Protein AF-A0A936F5Z7-F1 (afdb_monomer_lite)

Radius of gyration: 21.78 Å; chains: 1; bounding box: 44×66×53 Å

Sequence (199 aa):
MISTHWVKGELIETLDSVAVDPRHLLNARDGSSLFERMDWFTETLPVLPDEATPLVVRAWGEIGQCWLFLASMPSRRATALASWYSFAFRPVFRNVAERGQQESLLIAIARRLRRARNGPVEITLAPVPRKDGTSKLIRSAFAKAGWTSLRHQSSTSWTIAVDGKSFDTFWQERPGQLRNTHDRKLKIWRRNRNSDDVR

Structure (mmCIF, N/CA/C/O backbone):
data_AF-A0A936F5Z7-F1
#
_entry.id   AF-A0A936F5Z7-F1
#
loop_
_atom_site.group_PDB
_atom_site.id
_atom_site.type_symbol
_atom_site.label_atom_id
_atom_site.label_alt_id
_atom_site.label_comp_id
_atom_site.label_asym_id
_atom_site.label_entity_id
_atom_site.label_seq_id
_atom_site.pdbx_PDB_ins_code
_atom_site.Cartn_x
_atom_site.Cartn_y
_atom_site.Cartn_z
_atom_site.occupancy
_atom_site.B_iso_or_equiv
_atom_site.auth_seq_id
_atom_site.auth_comp_id
_atom_site.auth_asym_id
_atom_site.auth_atom_id
_atom_site.pdbx_PDB_model_num
ATOM 1 N N . MET A 1 1 ? -1.039 -28.145 -9.840 1.00 31.59 1 MET A N 1
ATOM 2 C CA . MET A 1 1 ? -1.527 -27.683 -11.155 1.00 31.59 1 MET A CA 1
ATOM 3 C C . MET A 1 1 ? -1.556 -26.165 -11.130 1.00 31.59 1 MET A C 1
ATOM 5 O O . MET A 1 1 ? -2.305 -25.611 -10.341 1.00 31.59 1 MET A O 1
ATOM 9 N N . ILE A 1 2 ? -0.672 -25.497 -11.875 1.00 35.53 2 ILE A N 1
ATOM 10 C CA . ILE A 1 2 ? -0.686 -24.033 -12.001 1.00 35.53 2 ILE A CA 1
ATOM 11 C C . ILE A 1 2 ? -1.647 -23.739 -13.150 1.00 35.53 2 ILE A C 1
ATOM 13 O O . ILE A 1 2 ? -1.286 -23.952 -14.303 1.00 35.53 2 ILE A O 1
ATOM 17 N N . SER A 1 3 ? -2.878 -23.335 -12.843 1.00 38.25 3 SER A N 1
ATOM 18 C CA . SER A 1 3 ? -3.795 -22.817 -13.859 1.00 38.25 3 SER A CA 1
ATOM 19 C C . SER A 1 3 ? -3.157 -21.570 -14.468 1.00 38.25 3 SER A C 1
ATOM 21 O O . SER A 1 3 ? -2.951 -20.566 -13.783 1.00 38.25 3 SER A O 1
ATOM 23 N N . THR A 1 4 ? -2.758 -21.663 -15.736 1.00 44.69 4 THR A N 1
ATOM 24 C CA . THR A 1 4 ? -2.120 -20.580 -16.489 1.00 44.69 4 THR A CA 1
ATOM 25 C C . THR A 1 4 ? -3.175 -19.543 -16.856 1.00 44.69 4 THR A C 1
ATOM 27 O O . THR A 1 4 ? -3.630 -19.470 -17.992 1.00 44.69 4 THR A O 1
ATOM 30 N N . HIS A 1 5 ? -3.599 -18.745 -15.879 1.00 56.97 5 HIS A N 1
ATOM 31 C CA . HIS A 1 5 ? -4.380 -17.551 -16.165 1.00 56.97 5 HIS A CA 1
ATOM 32 C C . HIS A 1 5 ? -3.481 -16.573 -16.925 1.00 56.97 5 HIS A C 1
ATOM 34 O O . HIS A 1 5 ? -2.373 -16.255 -16.480 1.00 56.97 5 HIS A O 1
ATOM 40 N N . TRP A 1 6 ? -3.930 -16.125 -18.095 1.00 62.97 6 TRP A N 1
ATOM 41 C CA . TRP A 1 6 ? -3.235 -15.084 -18.840 1.00 62.97 6 TRP A CA 1
ATOM 42 C C . TRP A 1 6 ? -3.237 -13.791 -18.019 1.00 62.97 6 TRP A C 1
ATOM 44 O O . TRP A 1 6 ? -4.284 -13.358 -17.537 1.00 62.97 6 TRP A O 1
ATOM 54 N N . VAL A 1 7 ? -2.059 -13.189 -17.845 1.00 66.75 7 VAL A N 1
ATOM 55 C CA . VAL A 1 7 ? -1.894 -11.920 -17.132 1.00 66.75 7 VAL A CA 1
ATOM 56 C C . VAL A 1 7 ? -1.038 -10.984 -17.972 1.00 66.75 7 VAL A C 1
ATOM 58 O O . VAL A 1 7 ? 0.101 -11.313 -18.316 1.00 66.75 7 VAL A O 1
ATOM 61 N N . LYS A 1 8 ? -1.572 -9.801 -18.276 1.00 76.25 8 LYS A N 1
ATOM 62 C CA . LYS A 1 8 ? -0.852 -8.705 -18.935 1.00 76.25 8 LYS A CA 1
ATOM 63 C C . LYS A 1 8 ? -0.589 -7.593 -17.923 1.00 76.25 8 LYS A C 1
ATOM 65 O O . LYS A 1 8 ? -1.283 -7.487 -16.916 1.00 76.25 8 LYS A O 1
ATOM 70 N N . GLY A 1 9 ? 0.447 -6.793 -18.159 1.00 77.56 9 GLY A N 1
ATOM 71 C CA . GLY A 1 9 ? 0.762 -5.667 -17.291 1.00 77.56 9 GLY A CA 1
ATOM 72 C C . GLY A 1 9 ? 1.572 -4.575 -17.970 1.00 77.56 9 GLY A C 1
ATOM 73 O O . GLY A 1 9 ? 2.264 -4.805 -18.966 1.00 77.56 9 GLY A O 1
ATOM 74 N N . GLU A 1 10 ? 1.517 -3.381 -17.403 1.00 86.69 10 GLU A N 1
ATOM 75 C CA . GLU A 1 10 ? 2.151 -2.173 -17.927 1.00 86.69 10 GLU A CA 1
ATOM 76 C C . GLU A 1 10 ? 2.725 -1.312 -16.799 1.00 86.69 10 GLU A C 1
ATOM 78 O O . GLU A 1 10 ? 2.316 -1.441 -15.644 1.00 86.69 10 GLU A O 1
ATOM 83 N N . LEU A 1 11 ? 3.704 -0.478 -17.154 1.00 84.25 11 LEU A N 1
ATOM 84 C CA . LEU A 1 11 ? 4.236 0.566 -16.285 1.00 84.25 11 LEU A CA 1
ATOM 85 C C . LEU A 1 11 ? 3.646 1.895 -16.748 1.00 84.25 11 LEU A C 1
ATOM 87 O O . LEU A 1 11 ? 3.566 2.139 -17.950 1.00 84.25 11 LEU A O 1
ATOM 91 N N . ILE A 1 12 ? 3.246 2.718 -15.791 1.00 84.00 12 ILE A N 1
ATOM 92 C CA . ILE A 1 12 ? 2.621 4.015 -15.998 1.00 84.00 12 ILE A CA 1
ATOM 93 C C . ILE A 1 12 ? 3.403 5.021 -15.155 1.00 84.00 12 ILE A C 1
ATOM 95 O O . ILE A 1 12 ? 3.552 4.840 -13.947 1.00 84.00 12 ILE A O 1
ATOM 99 N N . GLU A 1 13 ? 3.921 6.059 -15.801 1.00 82.56 13 GLU A N 1
ATOM 100 C CA . GLU A 1 13 ? 4.833 7.042 -15.193 1.00 82.56 13 GLU A CA 1
ATOM 101 C C . GLU A 1 13 ? 4.128 8.360 -14.836 1.00 82.56 13 GLU A C 1
ATOM 103 O O . GLU A 1 13 ? 4.766 9.308 -14.395 1.00 82.56 13 GLU A O 1
ATOM 108 N N . THR A 1 14 ? 2.806 8.440 -15.023 1.00 82.88 14 THR A N 1
ATOM 109 C C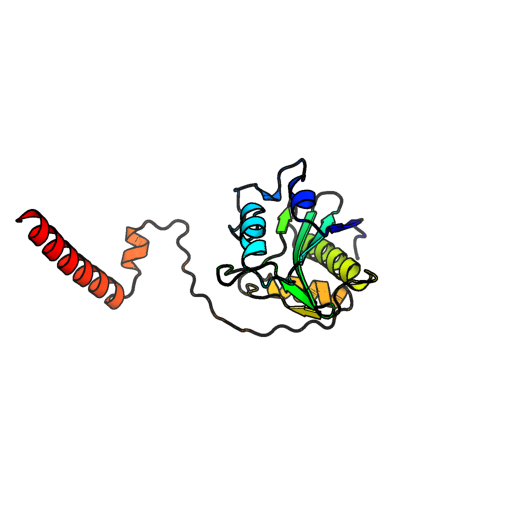A . THR A 1 14 ? 1.992 9.606 -14.650 1.00 82.88 14 THR A CA 1
ATOM 110 C C . THR A 1 14 ? 0.681 9.172 -14.005 1.00 82.88 14 THR A C 1
ATOM 112 O O . THR A 1 14 ? 0.044 8.216 -14.450 1.00 82.88 14 THR A O 1
ATOM 115 N N . LEU A 1 15 ? 0.257 9.875 -12.949 1.00 81.00 15 LEU A N 1
ATOM 116 C CA . LEU A 1 15 ? -1.018 9.588 -12.279 1.00 81.00 15 LEU A CA 1
ATOM 117 C C . LEU A 1 15 ? -2.221 9.915 -13.172 1.00 81.00 15 LEU A C 1
ATOM 119 O O . LEU A 1 15 ? -3.206 9.179 -13.141 1.00 81.00 15 LEU A O 1
ATOM 123 N N . ASP A 1 16 ? -2.111 10.929 -14.033 1.00 76.00 16 ASP A N 1
ATOM 124 C CA . ASP A 1 16 ? -3.174 11.307 -14.970 1.00 76.00 16 ASP A CA 1
ATOM 125 C C . ASP A 1 16 ? -3.558 10.146 -15.888 1.00 76.00 16 ASP A C 1
ATOM 127 O O . ASP A 1 16 ? -4.736 9.836 -16.031 1.00 76.00 16 ASP A O 1
ATOM 131 N N . SER A 1 17 ? -2.575 9.409 -16.418 1.00 70.06 17 SER A N 1
ATOM 132 C CA . SER A 1 17 ? -2.819 8.235 -17.272 1.00 70.06 17 SER A CA 1
ATOM 133 C C . SER A 1 17 ? -3.537 7.093 -16.542 1.00 70.06 17 SER A C 1
ATOM 135 O O . SER A 1 17 ? -4.178 6.257 -17.177 1.00 70.06 17 SER A O 1
ATOM 137 N N . VAL A 1 18 ? -3.430 7.040 -15.210 1.00 72.50 18 VAL A N 1
ATOM 138 C CA . VAL A 1 18 ? -4.150 6.076 -14.365 1.00 72.50 18 VAL A CA 1
ATOM 139 C C . VAL A 1 18 ? -5.577 6.556 -14.089 1.00 72.50 18 VAL A C 1
ATOM 141 O O . VAL A 1 18 ? -6.498 5.742 -14.043 1.00 72.50 18 VAL A O 1
ATOM 144 N N . ALA A 1 19 ? -5.768 7.870 -13.937 1.00 60.81 19 ALA A N 1
ATOM 145 C CA . ALA A 1 19 ? -7.064 8.493 -13.680 1.00 60.81 19 ALA A CA 1
ATOM 146 C C . ALA A 1 19 ? -8.035 8.389 -14.871 1.00 60.81 19 ALA A C 1
ATOM 148 O O . ALA A 1 19 ? -9.247 8.371 -14.657 1.00 60.81 19 ALA A O 1
ATOM 149 N N . VAL A 1 20 ? -7.527 8.225 -16.103 1.00 56.91 20 VAL A N 1
ATOM 150 C CA . VAL A 1 20 ? -8.340 7.929 -17.304 1.00 56.91 20 VAL A CA 1
ATOM 151 C C . VAL A 1 20 ? -8.854 6.475 -17.327 1.00 56.91 20 VAL A C 1
ATOM 153 O O . VAL A 1 20 ? -9.299 6.002 -18.365 1.00 56.91 20 VAL A O 1
ATOM 156 N N . ASP A 1 21 ? -8.825 5.728 -16.213 1.00 60.44 21 ASP A N 1
ATOM 157 C CA . ASP A 1 21 ? -9.485 4.418 -16.132 1.00 60.44 21 ASP A CA 1
ATOM 158 C C . ASP A 1 21 ? -10.983 4.566 -16.482 1.00 60.44 21 ASP A C 1
ATOM 160 O O . ASP A 1 21 ? -11.748 5.103 -15.673 1.00 60.44 21 ASP A O 1
ATOM 164 N N . PRO A 1 22 ? -11.441 4.081 -17.657 1.00 50.34 22 PRO A N 1
ATOM 165 C CA . PRO A 1 22 ? -12.785 4.356 -18.175 1.00 50.34 22 PRO A CA 1
ATOM 166 C C . PRO A 1 22 ? -13.899 3.726 -17.329 1.00 50.34 22 PRO A C 1
ATOM 168 O O . PRO A 1 22 ? -15.080 3.929 -17.595 1.00 50.34 22 PRO A O 1
ATOM 171 N N . ARG A 1 23 ? -13.535 2.929 -16.320 1.00 57.06 23 ARG A N 1
ATOM 172 C CA . ARG A 1 23 ? -14.452 2.274 -15.386 1.00 57.06 23 ARG A CA 1
ATOM 173 C C . ARG A 1 23 ? -14.467 2.926 -13.998 1.00 57.06 23 ARG A C 1
ATOM 175 O O . ARG A 1 23 ? -15.174 2.429 -13.127 1.00 57.06 23 ARG A O 1
ATOM 182 N N . HIS A 1 24 ? -13.691 3.996 -13.779 1.00 62.91 24 HIS A N 1
ATOM 183 C CA . HIS A 1 24 ? -13.558 4.711 -12.501 1.00 62.91 24 HIS A CA 1
ATOM 184 C C . HIS A 1 24 ? -13.307 3.795 -11.289 1.00 62.91 24 HIS A C 1
ATOM 186 O O . HIS A 1 24 ? -13.679 4.127 -10.159 1.00 62.91 24 HIS A O 1
ATOM 192 N N . LEU A 1 25 ? -12.662 2.638 -11.488 1.00 67.94 25 LEU A N 1
ATOM 193 C CA . LEU A 1 25 ? -12.597 1.593 -10.462 1.00 67.94 25 LEU A CA 1
ATOM 194 C C . LEU A 1 25 ? -11.808 2.062 -9.235 1.00 67.94 25 LEU A C 1
ATOM 196 O O . LEU A 1 25 ? -12.059 1.624 -8.113 1.00 67.94 25 LEU A O 1
ATOM 200 N N . LEU A 1 26 ? -10.868 2.984 -9.427 1.00 76.44 26 LEU A N 1
ATOM 201 C CA . LEU A 1 26 ? -10.035 3.549 -8.367 1.00 76.44 26 LEU A CA 1
ATOM 202 C C . LEU A 1 26 ? -10.722 4.665 -7.559 1.00 76.44 26 LEU A C 1
ATOM 204 O O . LEU A 1 26 ? -10.236 5.004 -6.484 1.00 76.44 26 LEU A O 1
ATOM 208 N N . ASN A 1 27 ? -11.864 5.186 -8.021 1.00 71.12 27 ASN A N 1
ATOM 209 C CA . ASN A 1 27 ? -12.656 6.205 -7.313 1.00 71.12 27 ASN A CA 1
ATOM 210 C C . ASN A 1 27 ? -13.881 5.625 -6.593 1.00 71.12 27 ASN A C 1
ATOM 212 O O . ASN A 1 27 ? -14.585 6.343 -5.880 1.00 71.12 27 ASN A O 1
ATOM 216 N N . ALA A 1 28 ? -14.142 4.328 -6.770 1.00 66.50 28 ALA A N 1
ATOM 217 C CA . ALA A 1 28 ? -15.265 3.647 -6.151 1.00 66.50 28 ALA A CA 1
ATOM 218 C C . ALA A 1 28 ? -15.125 3.682 -4.612 1.00 66.50 28 ALA A C 1
ATOM 220 O O . ALA A 1 28 ? -14.107 3.267 -4.042 1.00 66.50 28 ALA A O 1
ATOM 221 N N . ARG A 1 29 ? -16.123 4.269 -3.936 1.00 67.12 29 ARG A N 1
ATOM 222 C CA . ARG A 1 29 ? -16.140 4.482 -2.474 1.00 67.12 29 ARG A CA 1
ATOM 223 C C . ARG A 1 29 ? -16.599 3.249 -1.688 1.00 67.12 29 ARG A C 1
ATOM 225 O O . ARG A 1 29 ? -16.559 3.268 -0.459 1.00 67.12 29 ARG A O 1
ATOM 232 N N . ASP A 1 30 ? -17.039 2.207 -2.377 1.00 64.56 30 ASP A N 1
ATOM 233 C CA . ASP A 1 30 ? -17.547 0.961 -1.826 1.00 64.56 30 ASP A CA 1
ATOM 234 C C . ASP A 1 30 ? -16.402 0.025 -1.408 1.00 64.56 30 ASP A C 1
ATOM 236 O O . ASP A 1 30 ? -15.626 -0.484 -2.210 1.00 64.56 30 ASP A O 1
ATOM 240 N N . GLY A 1 31 ? -16.262 -0.184 -0.097 1.00 62.84 31 GLY A N 1
ATOM 241 C CA . GLY A 1 31 ? -15.346 -1.178 0.475 1.00 62.84 31 GLY A CA 1
ATOM 242 C C . GLY A 1 31 ? -13.845 -0.872 0.360 1.00 62.84 31 GLY A C 1
ATOM 243 O O . GLY A 1 31 ? -13.046 -1.578 0.972 1.00 62.84 31 GLY A O 1
ATOM 244 N N . SER A 1 32 ? -13.446 0.178 -0.364 1.00 72.12 32 SER A N 1
ATOM 245 C CA . SER A 1 32 ? -12.054 0.623 -0.474 1.00 72.12 32 SER A CA 1
ATOM 246 C C . SER A 1 32 ? -11.632 1.482 0.725 1.00 72.12 32 SER A C 1
ATOM 248 O O . SER A 1 32 ? -12.332 2.414 1.138 1.00 72.12 32 SER A O 1
ATOM 250 N N . SER A 1 33 ? -10.453 1.184 1.283 1.00 84.19 33 SER A N 1
ATOM 251 C CA . SER A 1 33 ? -9.787 2.071 2.245 1.00 84.19 33 SER A CA 1
ATOM 252 C C . SER A 1 33 ? -9.536 3.437 1.601 1.00 84.19 33 SER A C 1
ATOM 254 O O . SER A 1 33 ? -9.253 3.506 0.407 1.00 84.19 33 SER A O 1
ATOM 256 N N . LEU A 1 34 ? -9.556 4.518 2.391 1.00 87.50 34 LEU A N 1
ATOM 257 C CA . LEU A 1 34 ? -9.175 5.860 1.923 1.00 87.50 34 LEU A CA 1
ATOM 258 C C . LEU A 1 34 ? -7.825 5.837 1.184 1.00 87.50 34 LEU A C 1
ATOM 260 O O . LEU A 1 34 ? -7.701 6.406 0.110 1.00 87.50 34 LEU A O 1
ATOM 264 N N . PHE A 1 35 ? -6.857 5.087 1.720 1.00 90.31 35 PHE A N 1
ATOM 265 C CA . PHE A 1 35 ? -5.496 4.948 1.183 1.00 90.31 35 PHE A CA 1
ATOM 266 C C . PHE A 1 35 ? -5.384 4.181 -0.148 1.00 90.31 35 PHE A C 1
ATOM 268 O O . PHE A 1 35 ? -4.283 4.000 -0.655 1.00 90.31 35 PHE A O 1
ATOM 275 N N . GLU A 1 36 ? -6.492 3.665 -0.680 1.00 89.00 36 GLU A N 1
ATOM 276 C CA . GLU A 1 36 ? -6.535 2.853 -1.905 1.00 89.00 36 GLU A CA 1
ATOM 277 C C . GLU A 1 36 ? -7.291 3.559 -3.041 1.00 89.00 36 GLU A C 1
ATOM 279 O O . GLU A 1 36 ? -7.637 2.932 -4.047 1.00 89.00 36 GLU A O 1
ATOM 284 N N . ARG A 1 37 ? -7.579 4.852 -2.864 1.00 88.19 37 ARG A N 1
ATOM 285 C CA . ARG A 1 37 ? -8.330 5.682 -3.806 1.00 88.19 37 ARG A CA 1
ATOM 286 C C . ARG A 1 37 ? -7.411 6.596 -4.606 1.00 88.19 37 ARG A C 1
ATOM 288 O O . ARG A 1 37 ? -6.336 6.972 -4.144 1.00 88.19 37 ARG A O 1
ATOM 295 N N . MET A 1 38 ? -7.846 6.962 -5.810 1.00 88.06 38 MET A N 1
ATOM 296 C CA . MET A 1 38 ? -7.041 7.804 -6.699 1.00 88.06 38 MET A CA 1
ATOM 297 C C . MET A 1 38 ? -6.832 9.221 -6.152 1.00 88.06 38 MET A C 1
ATOM 299 O O . MET A 1 38 ? -5.742 9.774 -6.304 1.00 88.06 38 MET A O 1
ATOM 303 N N . ASP A 1 39 ? -7.844 9.792 -5.493 1.00 87.81 39 ASP A N 1
ATOM 304 C CA . ASP A 1 39 ? -7.747 11.098 -4.830 1.00 87.81 39 ASP A CA 1
ATOM 305 C C . ASP A 1 39 ? -6.624 11.097 -3.782 1.00 87.81 39 ASP A C 1
ATOM 307 O O . ASP A 1 39 ? -5.762 11.968 -3.806 1.00 87.81 39 ASP A O 1
ATOM 311 N N . TRP A 1 40 ? -6.532 10.050 -2.959 1.00 91.62 40 TRP A N 1
ATOM 312 C CA . TRP A 1 40 ? -5.453 9.905 -1.983 1.00 91.62 40 TRP A CA 1
ATOM 313 C C . TRP A 1 40 ? -4.061 9.911 -2.621 1.00 91.62 40 TRP A C 1
ATOM 315 O O . TRP A 1 40 ? -3.164 10.590 -2.126 1.00 91.62 40 TRP 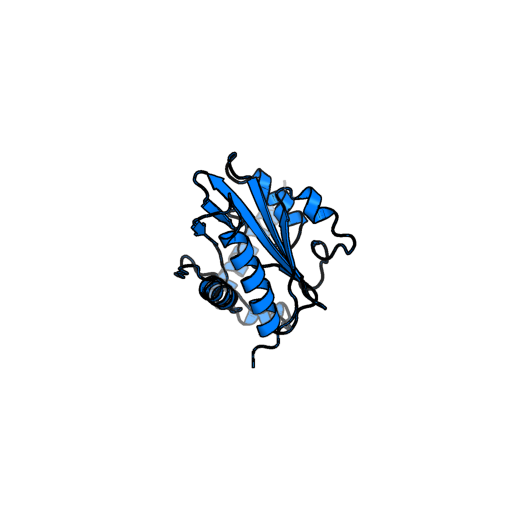A O 1
ATOM 325 N N . PHE A 1 41 ? -3.858 9.173 -3.716 1.00 92.31 41 PHE A N 1
ATOM 326 C CA . PHE A 1 41 ? -2.565 9.144 -4.409 1.00 92.31 41 PHE A CA 1
ATOM 327 C C . PHE A 1 41 ? -2.218 10.489 -5.054 1.00 92.31 41 PHE A C 1
ATOM 329 O O . PHE A 1 41 ? -1.054 10.891 -5.026 1.00 92.31 41 PHE A O 1
ATOM 336 N N . THR A 1 42 ? -3.225 11.184 -5.585 1.00 91.25 42 THR A N 1
ATOM 337 C CA . THR A 1 42 ? -3.080 12.511 -6.200 1.00 91.25 42 THR A CA 1
ATOM 338 C C . THR A 1 42 ? -2.659 13.553 -5.166 1.00 91.25 42 THR A C 1
ATOM 340 O O . THR A 1 42 ? -1.730 14.307 -5.419 1.00 91.25 42 THR A O 1
ATOM 343 N N . GLU A 1 43 ? -3.256 13.529 -3.972 1.00 92.12 43 GLU A N 1
ATOM 344 C CA . GLU A 1 43 ? -2.884 14.413 -2.856 1.00 92.12 43 GLU A CA 1
ATOM 345 C C . GLU A 1 43 ? -1.569 13.995 -2.174 1.00 92.12 43 GLU A C 1
ATOM 347 O O . GLU A 1 43 ? -0.882 14.805 -1.555 1.00 92.12 43 GLU A O 1
ATOM 352 N N . THR A 1 44 ? -1.194 12.716 -2.271 1.00 94.81 44 THR A N 1
ATOM 353 C CA . THR A 1 44 ? 0.032 12.194 -1.653 1.00 94.81 44 THR A CA 1
ATOM 354 C C . THR A 1 44 ? 1.280 12.580 -2.436 1.00 94.81 44 THR A C 1
ATOM 356 O O . THR A 1 44 ? 2.297 12.882 -1.820 1.00 94.81 44 THR A O 1
ATOM 359 N N . LEU A 1 45 ? 1.241 12.553 -3.770 1.00 93.88 45 LEU A N 1
ATOM 360 C CA . LEU A 1 45 ? 2.432 12.792 -4.589 1.00 93.88 45 LEU A CA 1
ATOM 361 C C . LEU A 1 45 ? 3.100 14.164 -4.317 1.00 93.88 45 LEU A C 1
ATOM 363 O O . LEU A 1 45 ? 4.312 14.161 -4.116 1.00 93.88 45 LEU A O 1
ATOM 367 N N . PRO A 1 46 ? 2.370 15.297 -4.211 1.00 93.88 46 PRO A N 1
ATOM 368 C CA . PRO A 1 46 ? 2.965 16.613 -3.948 1.00 93.88 46 PRO A CA 1
ATOM 369 C C . PRO A 1 46 ? 3.619 16.773 -2.570 1.00 93.88 46 PRO A C 1
ATOM 371 O O . PRO A 1 46 ? 4.340 17.740 -2.358 1.00 93.88 46 PRO A O 1
ATOM 374 N N . VAL A 1 47 ? 3.343 15.875 -1.615 1.00 94.75 47 VAL A N 1
ATOM 375 C CA . VAL A 1 47 ? 3.924 15.930 -0.259 1.00 94.75 47 VAL A CA 1
ATOM 376 C C . VAL A 1 47 ? 5.095 14.962 -0.067 1.00 94.75 47 VAL A C 1
ATOM 378 O O . VAL A 1 47 ? 5.599 14.812 1.050 1.00 94.75 47 VAL A O 1
ATOM 381 N N . LEU A 1 48 ? 5.504 14.261 -1.127 1.00 94.25 48 LEU A N 1
ATOM 382 C CA . LEU A 1 48 ? 6.730 13.463 -1.151 1.00 94.25 48 LEU A CA 1
ATOM 383 C C . LEU A 1 48 ? 7.943 14.349 -1.487 1.00 94.25 48 LEU A C 1
ATOM 385 O O . LEU A 1 48 ? 7.754 15.484 -1.912 1.00 94.25 48 LEU A O 1
ATOM 389 N N . PRO A 1 49 ? 9.186 13.865 -1.280 1.00 93.94 49 PRO A N 1
ATOM 390 C CA . PRO A 1 49 ? 10.379 14.601 -1.701 1.00 93.94 49 PRO A CA 1
ATOM 391 C C . PRO A 1 49 ? 10.321 14.989 -3.182 1.00 93.94 49 PRO A C 1
ATOM 393 O O . PRO A 1 49 ? 9.790 14.222 -3.983 1.00 93.94 49 PRO A O 1
ATOM 396 N N . ASP A 1 50 ? 10.909 16.127 -3.547 1.00 92.50 50 ASP A N 1
ATOM 397 C CA . ASP A 1 50 ? 10.816 16.707 -4.896 1.00 92.50 50 ASP A CA 1
ATOM 398 C C . ASP A 1 50 ? 11.320 15.768 -6.009 1.00 92.50 50 ASP A C 1
ATOM 400 O O . ASP A 1 50 ? 10.883 15.850 -7.155 1.00 92.50 50 ASP A O 1
ATOM 404 N N . GLU A 1 51 ? 12.227 14.841 -5.690 1.00 93.19 51 GLU A N 1
ATOM 405 C CA . GLU A 1 51 ? 12.757 13.862 -6.643 1.00 93.19 51 GLU A CA 1
ATOM 406 C C . GLU A 1 51 ? 11.837 12.647 -6.852 1.00 93.19 51 GLU A C 1
ATOM 408 O O . GLU A 1 51 ? 12.132 11.777 -7.681 1.00 93.19 51 GLU A O 1
ATOM 413 N N . ALA A 1 52 ? 10.749 12.546 -6.084 1.00 94.88 52 ALA A N 1
ATOM 414 C CA . ALA A 1 52 ? 9.782 11.468 -6.185 1.00 94.88 52 ALA A CA 1
ATOM 415 C C . ALA A 1 52 ? 8.920 11.637 -7.440 1.00 94.88 52 ALA A C 1
ATOM 417 O O . ALA A 1 52 ? 8.192 12.612 -7.606 1.00 94.88 52 ALA A O 1
ATOM 418 N N . THR A 1 53 ? 8.945 10.632 -8.309 1.00 94.19 53 THR A N 1
ATOM 419 C CA . THR A 1 53 ? 8.096 10.584 -9.509 1.00 94.19 53 THR A CA 1
ATOM 420 C C . THR A 1 53 ? 7.141 9.398 -9.431 1.00 94.19 53 THR A C 1
ATOM 422 O O . THR A 1 53 ? 7.507 8.350 -8.893 1.00 94.19 53 THR A O 1
ATOM 425 N N . PRO A 1 54 ? 5.898 9.511 -9.920 1.00 94.75 54 PRO A N 1
ATOM 426 C CA . PRO A 1 54 ? 4.951 8.413 -9.824 1.00 94.75 54 PRO A CA 1
ATOM 427 C C . PRO A 1 54 ? 5.401 7.229 -10.687 1.00 94.75 54 PRO A C 1
ATOM 429 O O . PRO A 1 54 ? 5.757 7.369 -11.853 1.00 94.75 54 PRO A O 1
ATOM 432 N N . LEU A 1 55 ? 5.346 6.035 -10.104 1.00 95.12 55 LEU A N 1
ATOM 433 C CA . LEU A 1 55 ? 5.584 4.766 -10.776 1.00 95.12 55 LEU A CA 1
ATOM 434 C C . LEU A 1 55 ? 4.430 3.828 -10.442 1.00 95.12 55 LEU A C 1
ATOM 436 O O . LEU A 1 55 ? 4.393 3.199 -9.386 1.00 95.12 55 LEU A O 1
ATOM 440 N N . VAL A 1 56 ? 3.472 3.716 -11.351 1.00 94.88 56 VAL A N 1
ATOM 441 C CA . VAL A 1 56 ? 2.314 2.842 -11.176 1.00 94.88 56 VAL A CA 1
ATOM 442 C C . VAL A 1 56 ? 2.476 1.620 -12.059 1.00 94.88 56 VAL A C 1
ATOM 444 O O . VAL A 1 56 ? 2.800 1.714 -13.240 1.00 94.88 56 VAL A O 1
ATOM 447 N N . VAL A 1 57 ? 2.250 0.442 -11.489 1.00 94.75 57 VAL A N 1
ATOM 448 C CA . VAL A 1 57 ? 2.263 -0.805 -12.254 1.00 94.75 57 VAL A CA 1
ATOM 449 C C . VAL A 1 57 ? 0.899 -1.446 -12.172 1.00 94.75 57 VAL A C 1
ATOM 451 O O . VAL A 1 57 ? 0.393 -1.710 -11.080 1.00 94.75 57 VAL A O 1
ATOM 454 N N . ARG A 1 58 ? 0.321 -1.720 -13.338 1.00 93.56 58 ARG A N 1
ATOM 455 C CA . ARG A 1 58 ? -0.965 -2.398 -13.466 1.00 93.56 58 ARG A CA 1
ATOM 456 C C . ARG A 1 58 ? -0.750 -3.806 -13.994 1.00 93.56 58 ARG A C 1
ATOM 458 O O . ARG A 1 58 ? 0.024 -4.006 -14.929 1.00 93.56 58 ARG A O 1
ATOM 465 N N . ALA A 1 59 ? -1.458 -4.771 -13.422 1.00 93.25 59 ALA A N 1
ATOM 466 C CA . ALA A 1 59 ? -1.634 -6.095 -14.001 1.00 93.25 59 ALA A CA 1
ATOM 467 C C . ALA A 1 59 ? -3.114 -6.461 -14.045 1.00 93.25 59 ALA A C 1
ATOM 469 O O . ALA A 1 59 ? -3.876 -6.114 -13.144 1.00 93.25 59 ALA A O 1
ATOM 470 N N . TRP A 1 60 ? -3.513 -7.188 -15.080 1.00 91.25 60 TRP A N 1
ATOM 471 C CA . TRP A 1 60 ? -4.877 -7.664 -15.242 1.00 91.25 60 TRP A CA 1
ATOM 472 C C . TRP A 1 60 ? -4.908 -9.050 -15.872 1.00 91.25 60 TRP A C 1
ATOM 474 O O . TRP A 1 60 ? -4.029 -9.409 -16.658 1.00 91.25 60 TRP A O 1
ATOM 484 N N . GLY A 1 61 ? -5.931 -9.814 -15.507 1.00 85.31 61 GLY A N 1
ATOM 485 C CA . GLY A 1 61 ? -6.300 -11.071 -16.146 1.00 85.31 61 GLY A CA 1
ATOM 486 C C . GLY A 1 61 ? -7.698 -10.982 -16.751 1.00 85.31 61 GLY A C 1
ATOM 487 O O . GLY A 1 61 ? -8.192 -9.893 -17.036 1.00 85.31 61 GLY A O 1
ATOM 488 N N . GLU A 1 62 ? -8.337 -12.135 -16.919 1.00 79.31 62 GLU A N 1
ATOM 489 C CA . GLU A 1 62 ? -9.651 -12.265 -17.561 1.00 79.31 62 GLU A CA 1
ATOM 490 C C . GLU A 1 62 ? -10.765 -11.500 -16.827 1.00 79.31 62 GLU A C 1
ATOM 492 O O . GLU A 1 62 ? -11.561 -10.811 -17.458 1.00 79.31 62 GLU A O 1
ATOM 497 N N . ILE A 1 63 ? -10.779 -11.556 -15.491 1.00 75.00 63 ILE A N 1
ATOM 498 C CA . ILE A 1 63 ? -11.849 -10.959 -14.673 1.00 75.00 63 ILE A CA 1
ATOM 499 C C . ILE A 1 63 ? -11.367 -9.910 -13.669 1.00 75.00 63 ILE A C 1
ATOM 501 O O . ILE A 1 63 ? -12.178 -9.156 -13.144 1.00 75.00 63 ILE A O 1
ATOM 505 N N . GLY A 1 64 ? -10.060 -9.825 -13.414 1.00 88.00 64 GLY A N 1
ATOM 506 C CA . GLY A 1 64 ? -9.523 -9.108 -12.261 1.00 88.00 64 GLY A CA 1
ATOM 507 C C . GLY A 1 64 ? -8.328 -8.223 -12.579 1.00 88.00 64 GLY A C 1
ATOM 508 O O . GLY A 1 64 ? -7.559 -8.507 -13.499 1.00 88.00 64 GLY A O 1
ATOM 509 N N . GLN A 1 65 ? -8.164 -7.155 -11.798 1.00 91.44 65 GLN A N 1
ATOM 510 C CA . GLN A 1 65 ? -7.087 -6.179 -11.962 1.00 91.44 65 GLN A CA 1
ATOM 511 C C . GLN A 1 65 ? -6.412 -5.848 -10.631 1.00 91.44 65 GLN A C 1
ATOM 513 O O . GLN A 1 65 ? -7.021 -5.927 -9.560 1.00 91.44 65 GLN A O 1
ATOM 518 N N . CYS A 1 66 ? -5.137 -5.482 -10.715 1.00 93.62 66 CYS A N 1
ATOM 519 C CA . CYS A 1 66 ? -4.314 -5.046 -9.602 1.00 93.62 66 CYS A CA 1
ATOM 520 C C . CYS A 1 66 ? -3.474 -3.839 -10.017 1.00 93.62 66 CYS A C 1
ATOM 522 O O . CYS A 1 66 ? -2.853 -3.852 -11.082 1.00 93.62 66 CYS A O 1
ATOM 524 N N . TRP A 1 67 ? -3.376 -2.858 -9.126 1.00 94.88 67 TRP A N 1
ATOM 525 C CA . TRP A 1 67 ? -2.433 -1.749 -9.221 1.00 94.88 67 TRP A CA 1
ATOM 526 C C . TRP A 1 67 ? -1.490 -1.759 -8.025 1.00 94.88 67 TRP A C 1
ATOM 528 O O . TRP A 1 67 ? -1.887 -2.065 -6.897 1.00 94.88 67 TRP A O 1
ATOM 538 N N . LEU A 1 68 ? -0.239 -1.390 -8.272 1.00 96.75 68 LEU A N 1
ATOM 539 C CA . LEU A 1 68 ? 0.739 -1.072 -7.244 1.00 96.75 68 LEU A CA 1
ATOM 540 C C . LEU A 1 68 ? 1.243 0.350 -7.492 1.00 96.75 68 LEU A C 1
ATOM 542 O O . LEU A 1 68 ? 1.893 0.602 -8.505 1.00 96.75 68 LEU A O 1
ATOM 546 N N . PHE A 1 69 ? 0.914 1.257 -6.575 1.00 96.88 69 PHE A N 1
ATOM 547 C CA . PHE A 1 69 ? 1.295 2.665 -6.641 1.00 96.88 69 PHE A CA 1
ATOM 548 C C . PHE A 1 69 ? 2.613 2.877 -5.902 1.00 96.88 69 PHE A C 1
ATOM 550 O O . PHE A 1 69 ? 2.692 2.678 -4.689 1.00 96.88 69 PHE A O 1
ATOM 557 N N . LEU A 1 70 ? 3.655 3.252 -6.633 1.00 97.75 70 LEU A N 1
ATOM 558 C CA . LEU A 1 70 ? 4.981 3.516 -6.094 1.00 97.75 70 LEU A CA 1
ATOM 559 C C . LEU A 1 70 ? 5.394 4.957 -6.395 1.00 97.75 70 LEU A C 1
ATOM 561 O O . LEU A 1 70 ? 4.902 5.573 -7.340 1.00 97.75 70 LEU A O 1
ATOM 565 N N . ALA A 1 71 ? 6.331 5.463 -5.606 1.00 97.06 71 ALA A N 1
ATOM 566 C CA . ALA A 1 71 ? 7.151 6.604 -5.972 1.00 97.06 71 ALA A CA 1
ATOM 567 C C . ALA A 1 71 ? 8.524 6.082 -6.400 1.00 97.06 71 ALA A C 1
ATOM 569 O O . ALA A 1 71 ? 9.197 5.385 -5.640 1.00 97.06 71 ALA A O 1
ATOM 570 N N . SER A 1 72 ? 8.924 6.377 -7.631 1.00 96.44 72 SER A N 1
ATOM 571 C CA . SER A 1 72 ? 10.293 6.204 -8.091 1.00 96.44 72 SER A CA 1
ATOM 572 C C . SER A 1 72 ? 11.167 7.278 -7.454 1.00 96.44 72 SER A C 1
ATOM 574 O O . SER A 1 72 ? 10.824 8.456 -7.460 1.00 96.44 72 SER A O 1
ATOM 576 N N . MET A 1 73 ? 12.294 6.842 -6.909 1.00 95.69 73 MET A N 1
ATOM 577 C CA . MET A 1 73 ? 13.271 7.649 -6.192 1.00 95.69 73 MET A CA 1
ATOM 578 C C . MET A 1 73 ? 14.630 7.568 -6.908 1.00 95.69 73 MET A C 1
ATOM 580 O O . MET A 1 73 ? 14.874 6.631 -7.686 1.00 95.69 73 MET A O 1
ATOM 584 N N . PRO A 1 74 ? 15.567 8.487 -6.609 1.00 93.62 74 PRO A N 1
ATOM 585 C CA . PRO A 1 74 ? 16.937 8.403 -7.100 1.00 93.62 74 PRO A CA 1
ATOM 586 C C . PRO A 1 74 ? 17.596 7.039 -6.844 1.00 93.62 74 PRO A C 1
ATOM 588 O O . PRO A 1 74 ? 17.198 6.264 -5.968 1.00 93.62 74 PRO A O 1
ATOM 591 N N . SER A 1 75 ? 18.636 6.740 -7.624 1.00 94.19 75 SER A N 1
ATOM 592 C CA . SER A 1 75 ? 19.397 5.483 -7.529 1.00 94.19 75 SER A CA 1
ATOM 593 C C . SER A 1 75 ? 18.563 4.222 -7.788 1.00 94.19 75 SER A C 1
ATOM 595 O O . SER A 1 75 ? 18.862 3.154 -7.255 1.00 94.19 75 SER A O 1
ATOM 597 N N . ARG A 1 76 ? 17.526 4.331 -8.634 1.00 94.81 76 ARG A N 1
ATOM 598 C CA . ARG A 1 76 ? 16.629 3.221 -9.009 1.00 94.81 76 ARG A CA 1
ATOM 599 C C . ARG A 1 76 ? 15.975 2.576 -7.786 1.00 94.81 76 ARG A C 1
ATOM 601 O O . ARG A 1 76 ? 15.806 1.358 -7.727 1.00 94.81 76 ARG A O 1
ATOM 608 N N . ARG A 1 77 ? 15.619 3.382 -6.793 1.00 96.88 77 ARG A N 1
ATOM 609 C CA . ARG A 1 77 ? 14.835 2.932 -5.644 1.00 96.88 77 ARG A CA 1
ATOM 610 C C . ARG A 1 77 ? 13.372 3.240 -5.916 1.00 96.88 77 ARG A C 1
ATOM 612 O O . ARG A 1 77 ? 13.059 4.167 -6.652 1.00 96.88 77 ARG A O 1
ATOM 619 N N . ALA A 1 78 ? 12.473 2.473 -5.327 1.00 97.75 78 ALA A N 1
ATOM 620 C CA . ALA A 1 78 ? 11.071 2.845 -5.278 1.00 97.75 78 ALA A CA 1
ATOM 621 C C . ALA A 1 78 ? 10.531 2.684 -3.863 1.00 97.75 78 ALA A C 1
ATOM 623 O O . ALA A 1 78 ? 10.911 1.767 -3.130 1.00 97.75 78 ALA A O 1
ATOM 624 N N . THR A 1 79 ? 9.631 3.572 -3.478 1.00 97.81 79 THR A N 1
ATOM 625 C CA . THR A 1 79 ? 8.896 3.494 -2.220 1.00 97.81 79 THR A CA 1
ATOM 626 C C . THR A 1 79 ? 7.415 3.287 -2.494 1.00 97.81 79 THR A C 1
ATOM 628 O O . THR A 1 79 ? 6.944 3.465 -3.617 1.00 97.81 79 THR A O 1
ATOM 631 N N . ALA A 1 80 ? 6.657 2.881 -1.478 1.00 97.44 80 ALA A N 1
ATOM 632 C CA . ALA A 1 80 ? 5.208 3.034 -1.526 1.00 97.44 80 ALA A CA 1
ATOM 633 C C . ALA A 1 80 ? 4.859 4.502 -1.833 1.00 97.44 80 ALA A C 1
ATOM 635 O O . ALA A 1 80 ? 5.452 5.397 -1.230 1.00 97.44 80 ALA A O 1
ATOM 636 N N . LEU A 1 81 ? 3.895 4.749 -2.727 1.00 97.00 81 LEU A N 1
ATOM 637 C CA . LEU A 1 81 ? 3.322 6.086 -2.902 1.00 97.00 81 LEU A CA 1
ATOM 638 C C . LEU A 1 81 ? 2.444 6.396 -1.678 1.00 97.00 81 LEU A C 1
ATOM 640 O O . LEU A 1 81 ? 1.235 6.175 -1.685 1.00 97.00 81 LEU A O 1
ATOM 644 N N . ALA A 1 82 ? 3.096 6.784 -0.586 1.00 95.31 82 ALA A N 1
ATOM 645 C CA . ALA A 1 82 ? 2.523 6.914 0.743 1.00 95.31 82 ALA A CA 1
ATOM 646 C C . ALA A 1 82 ? 3.242 8.029 1.514 1.00 95.31 82 ALA A C 1
ATOM 648 O O . ALA A 1 82 ? 4.468 8.117 1.496 1.00 95.31 82 ALA A O 1
ATOM 649 N N . SER A 1 83 ? 2.472 8.852 2.221 1.00 93.06 83 SER A N 1
ATOM 650 C CA . SER A 1 83 ? 2.971 9.915 3.101 1.00 93.06 83 SER A CA 1
ATOM 651 C C . SER A 1 83 ? 2.866 9.520 4.577 1.00 93.06 83 SER A C 1
ATOM 653 O O . SER A 1 83 ? 2.360 8.450 4.923 1.00 93.06 83 SER A O 1
ATOM 655 N N . TRP A 1 84 ? 3.280 10.413 5.479 1.00 89.12 84 TRP A N 1
ATOM 656 C CA . TRP A 1 84 ? 3.146 10.216 6.926 1.00 89.12 84 TRP A CA 1
ATOM 657 C C . TRP A 1 84 ? 1.693 10.023 7.402 1.00 89.12 84 TRP A C 1
ATOM 659 O O . TRP A 1 84 ? 1.465 9.444 8.463 1.00 89.12 84 TRP A O 1
ATOM 669 N N . TYR A 1 85 ? 0.713 10.451 6.602 1.00 91.06 85 TYR A N 1
ATOM 670 C CA . TYR A 1 85 ? -0.713 10.242 6.855 1.00 91.06 85 TYR 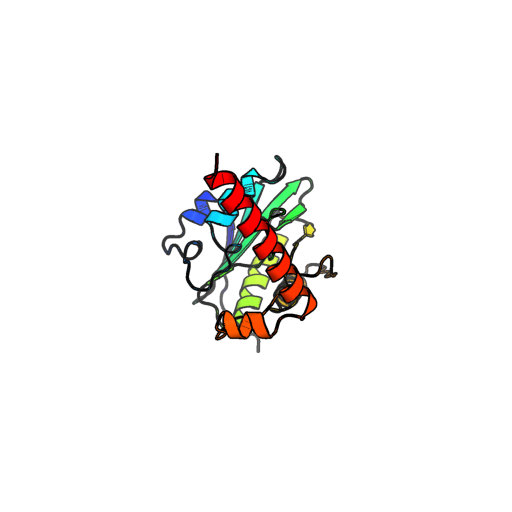A CA 1
ATOM 671 C C . TYR A 1 85 ? -1.236 8.880 6.375 1.00 91.06 85 TYR A C 1
ATOM 673 O O . TYR A 1 85 ? -2.383 8.521 6.640 1.00 91.06 85 TYR A O 1
ATOM 681 N N . SER A 1 86 ? -0.428 8.117 5.638 1.00 91.94 86 SER A N 1
ATOM 682 C CA . SER A 1 86 ? -0.821 6.814 5.106 1.00 91.94 86 SER A CA 1
ATOM 683 C C . SER A 1 86 ? -0.588 5.737 6.160 1.00 91.94 86 SER A C 1
ATOM 685 O O . SER A 1 86 ? 0.545 5.337 6.401 1.00 91.94 86 SER A O 1
ATOM 687 N N . PHE A 1 87 ? -1.653 5.232 6.788 1.00 90.62 87 PHE A N 1
ATOM 688 C CA . PHE A 1 87 ? -1.523 4.222 7.854 1.00 90.62 87 PHE A CA 1
ATOM 689 C C . PHE A 1 87 ? -1.523 2.775 7.351 1.00 90.62 87 PHE A C 1
ATOM 691 O O . PHE A 1 87 ? -1.158 1.861 8.094 1.00 90.62 87 PHE A O 1
ATOM 698 N N . ALA A 1 88 ? -1.930 2.544 6.102 1.00 91.69 88 ALA A N 1
ATOM 699 C CA . ALA A 1 88 ? -1.922 1.220 5.498 1.00 91.69 88 ALA A CA 1
ATOM 700 C C . ALA A 1 88 ? -1.762 1.301 3.977 1.00 91.69 88 ALA A C 1
ATOM 702 O O . ALA A 1 88 ? -2.719 1.578 3.260 1.00 91.69 88 ALA A O 1
ATOM 703 N N . PHE A 1 89 ? -0.563 0.991 3.492 1.00 95.06 89 PHE A N 1
ATOM 704 C CA . PHE A 1 89 ? -0.296 0.786 2.077 1.00 95.06 89 PHE A CA 1
ATOM 705 C C . PHE A 1 89 ? -0.699 -0.628 1.651 1.00 95.06 89 PHE A C 1
ATOM 707 O O . PHE A 1 89 ? -0.266 -1.622 2.252 1.00 95.06 89 PHE A O 1
ATOM 714 N N . ARG A 1 90 ? -1.494 -0.724 0.581 1.00 95.62 90 ARG A N 1
ATOM 715 C CA . ARG A 1 90 ? -1.895 -1.989 -0.040 1.00 95.62 90 ARG A CA 1
ATOM 716 C C . ARG A 1 90 ? -1.851 -1.892 -1.564 1.00 95.62 90 ARG A C 1
ATOM 718 O O . ARG A 1 90 ? -2.069 -0.815 -2.111 1.00 95.62 90 ARG A O 1
ATOM 725 N N . PRO A 1 91 ? -1.631 -3.016 -2.263 1.00 95.81 91 PRO A N 1
ATOM 726 C CA . PRO A 1 91 ? -1.987 -3.117 -3.666 1.00 95.81 91 PRO A CA 1
ATOM 727 C C . PRO A 1 91 ? -3.501 -2.975 -3.816 1.00 95.81 91 PRO A C 1
ATOM 729 O O . PRO A 1 91 ? -4.258 -3.528 -3.015 1.00 95.81 91 PRO A O 1
ATOM 732 N N . VAL A 1 92 ? -3.933 -2.262 -4.848 1.00 93.62 92 VAL A N 1
ATOM 733 C CA . VAL A 1 92 ? -5.352 -2.006 -5.093 1.00 93.62 92 VAL A CA 1
ATOM 734 C C . VAL A 1 92 ? -5.883 -3.097 -6.010 1.00 93.62 92 VAL A C 1
ATOM 736 O O . VAL A 1 92 ? -5.469 -3.185 -7.162 1.00 93.62 92 VAL A O 1
ATOM 739 N N . PHE A 1 93 ? -6.784 -3.939 -5.506 1.00 91.69 93 PHE A N 1
ATOM 740 C CA . PHE A 1 93 ? -7.428 -5.002 -6.281 1.00 91.69 93 PHE A CA 1
ATOM 741 C C . PHE A 1 93 ? -8.850 -4.613 -6.675 1.00 91.69 93 PHE A C 1
ATOM 743 O O . PHE A 1 93 ? -9.577 -4.011 -5.881 1.00 91.69 93 PHE A O 1
ATOM 750 N N . ARG A 1 94 ? -9.270 -4.996 -7.885 1.00 89.88 94 ARG A N 1
ATOM 751 C CA . ARG A 1 94 ? -10.648 -4.826 -8.371 1.00 89.88 94 ARG A CA 1
ATOM 752 C C . ARG A 1 94 ? -11.112 -6.070 -9.102 1.00 89.88 94 ARG A C 1
ATOM 754 O O . ARG A 1 94 ? -10.370 -6.603 -9.924 1.00 89.88 94 ARG A O 1
ATOM 761 N N . ASN A 1 95 ? -12.333 -6.511 -8.793 1.00 87.94 95 ASN A N 1
ATOM 762 C CA . ASN A 1 95 ? -12.926 -7.748 -9.309 1.00 87.94 95 ASN A CA 1
ATOM 763 C C . ASN A 1 95 ? -12.056 -8.991 -9.030 1.00 87.94 95 ASN A C 1
ATOM 765 O O . ASN A 1 95 ? -11.903 -9.867 -9.874 1.00 87.94 95 ASN A O 1
ATOM 769 N N . VAL A 1 96 ? -11.448 -9.051 -7.836 1.00 87.75 96 VAL A N 1
ATOM 770 C CA . VAL A 1 96 ? -10.620 -10.183 -7.388 1.00 87.75 96 VAL A CA 1
ATOM 771 C C . VAL A 1 96 ? -10.957 -10.543 -5.943 1.00 87.75 96 VAL A C 1
ATOM 773 O O . VAL A 1 96 ? -10.477 -9.901 -5.006 1.00 87.75 96 VAL A O 1
ATOM 776 N N . ALA A 1 97 ? -11.748 -11.598 -5.759 1.00 83.06 97 ALA A N 1
ATOM 777 C CA . ALA A 1 97 ? -12.080 -12.122 -4.432 1.00 83.06 97 ALA A CA 1
ATOM 778 C C . ALA A 1 97 ? -11.067 -13.174 -3.946 1.00 83.06 97 ALA A C 1
ATOM 780 O O . ALA A 1 97 ? -10.742 -13.243 -2.762 1.00 83.06 97 ALA A O 1
ATOM 781 N N . GLU A 1 98 ? -10.547 -13.997 -4.858 1.00 90.44 98 GLU A N 1
ATOM 782 C CA . GLU A 1 98 ? -9.724 -15.148 -4.499 1.00 90.44 98 GLU A CA 1
ATOM 783 C C . GLU A 1 98 ? -8.261 -14.760 -4.235 1.00 90.44 98 GLU A C 1
ATOM 785 O O . GLU A 1 98 ? -7.606 -14.087 -5.036 1.00 90.44 98 GLU A O 1
ATOM 790 N N . ARG A 1 99 ? -7.693 -15.253 -3.128 1.00 90.81 99 ARG A N 1
ATOM 791 C CA . ARG A 1 99 ? -6.313 -14.932 -2.733 1.00 90.81 99 ARG A CA 1
ATOM 792 C C . ARG A 1 99 ? -5.262 -15.430 -3.731 1.00 90.81 99 ARG A C 1
ATOM 794 O O . ARG A 1 99 ? -4.248 -14.757 -3.910 1.00 90.81 99 ARG A O 1
ATOM 801 N N . GLY A 1 100 ? -5.494 -16.571 -4.386 1.00 92.25 100 GLY A N 1
ATOM 802 C CA . GLY A 1 100 ? -4.593 -17.110 -5.411 1.00 92.25 100 GLY A CA 1
ATOM 803 C C . GLY A 1 100 ? -4.504 -16.213 -6.650 1.00 92.25 100 GLY A C 1
ATOM 804 O O . GLY A 1 100 ? -3.415 -15.976 -7.183 1.00 92.25 100 GLY A O 1
ATOM 805 N N . GLN A 1 101 ? -5.632 -15.625 -7.054 1.00 92.50 101 GLN A N 1
ATOM 806 C CA . GLN A 1 101 ? -5.690 -14.658 -8.152 1.00 92.50 101 GLN A CA 1
ATOM 807 C C . GLN A 1 101 ? -4.988 -13.345 -7.783 1.00 92.50 101 GLN A C 1
ATOM 809 O O . GLN A 1 101 ? -4.187 -12.840 -8.572 1.00 92.50 101 GLN A O 1
ATOM 814 N N . GLN A 1 102 ? -5.201 -12.835 -6.562 1.00 94.38 102 GLN A N 1
ATOM 815 C CA . GLN A 1 102 ? -4.486 -11.653 -6.054 1.00 94.38 102 GLN A CA 1
ATOM 816 C C . GLN A 1 102 ? -2.966 -11.853 -6.099 1.00 94.38 102 GLN A C 1
ATOM 818 O O . GLN A 1 102 ? -2.223 -10.975 -6.543 1.00 94.38 102 GLN A O 1
ATOM 823 N N . GLU A 1 103 ? -2.492 -13.024 -5.667 1.00 96.06 103 GLU A N 1
ATOM 824 C CA . GLU A 1 103 ? -1.069 -13.354 -5.707 1.00 96.06 103 GLU A CA 1
ATOM 825 C C . GLU A 1 103 ? -0.541 -13.431 -7.142 1.00 96.06 103 GLU A C 1
ATOM 827 O O . GLU A 1 103 ? 0.523 -12.887 -7.426 1.00 96.06 103 GLU A O 1
ATOM 832 N N . SER A 1 104 ? -1.290 -14.043 -8.059 1.00 94.94 104 SER A N 1
ATOM 833 C CA . SER A 1 104 ? -0.895 -14.173 -9.467 1.00 94.94 104 SER A CA 1
ATOM 834 C C . SER A 1 104 ? -0.737 -12.813 -10.159 1.00 94.94 104 SER A C 1
ATOM 836 O O . SER A 1 104 ? 0.257 -12.588 -10.856 1.00 94.94 104 SER A O 1
ATOM 838 N N . LEU A 1 105 ? -1.656 -11.875 -9.908 1.00 95.88 105 LEU A N 1
ATOM 839 C CA . LEU A 1 105 ? -1.563 -10.503 -10.418 1.00 95.88 105 LEU A CA 1
ATOM 840 C C . LEU A 1 105 ? -0.354 -9.759 -9.835 1.00 95.88 105 LEU A C 1
ATOM 842 O O . LEU A 1 105 ? 0.395 -9.116 -10.572 1.00 95.88 105 LEU A O 1
ATOM 846 N N . LEU A 1 106 ? -0.098 -9.896 -8.530 1.00 97.31 106 LEU A N 1
ATOM 847 C CA . LEU A 1 106 ? 1.083 -9.295 -7.905 1.00 97.31 106 LEU A CA 1
ATOM 848 C C . LEU A 1 106 ? 2.400 -9.899 -8.393 1.00 97.31 106 LEU A C 1
ATOM 850 O O . LEU A 1 106 ? 3.377 -9.171 -8.552 1.00 97.31 106 LEU A O 1
ATOM 854 N N . ILE A 1 107 ? 2.446 -11.207 -8.660 1.00 97.44 107 ILE A N 1
ATOM 855 C CA . ILE A 1 107 ? 3.618 -11.852 -9.266 1.00 97.44 107 ILE A CA 1
ATOM 856 C C . ILE A 1 107 ? 3.894 -11.230 -10.637 1.00 97.44 107 ILE A C 1
ATOM 858 O O . ILE A 1 107 ? 5.052 -10.970 -10.969 1.00 97.44 107 ILE A O 1
ATOM 862 N N . ALA A 1 108 ? 2.855 -10.971 -11.435 1.00 96.44 108 ALA A N 1
ATOM 863 C CA . ALA A 1 108 ? 3.013 -10.322 -12.731 1.00 96.44 108 ALA A CA 1
ATOM 864 C C . ALA A 1 108 ? 3.552 -8.890 -12.596 1.00 96.44 108 ALA A C 1
ATOM 866 O O . ALA A 1 108 ? 4.514 -8.551 -13.288 1.00 96.44 108 ALA A O 1
ATOM 867 N N . ILE A 1 109 ? 3.022 -8.096 -11.657 1.00 97.19 109 ILE A N 1
ATOM 868 C CA . ILE A 1 109 ? 3.551 -6.762 -11.318 1.00 97.19 109 ILE A CA 1
ATOM 869 C C . ILE A 1 109 ? 5.033 -6.844 -10.934 1.00 97.19 109 ILE A C 1
ATOM 871 O O . ILE A 1 109 ? 5.871 -6.162 -11.524 1.00 97.19 109 ILE A O 1
ATOM 875 N N . ALA A 1 110 ? 5.388 -7.724 -9.996 1.00 97.75 110 ALA A N 1
ATOM 876 C CA . ALA A 1 110 ? 6.757 -7.855 -9.510 1.00 97.75 110 ALA A CA 1
ATOM 877 C C . ALA A 1 110 ? 7.728 -8.323 -10.612 1.00 97.75 110 ALA A C 1
ATOM 879 O O . ALA A 1 110 ? 8.858 -7.834 -10.695 1.00 97.75 110 ALA A O 1
ATOM 880 N N . ARG A 1 111 ? 7.303 -9.226 -11.508 1.00 96.69 111 ARG A N 1
ATOM 881 C CA . ARG A 1 111 ? 8.095 -9.633 -12.687 1.00 96.69 111 ARG A CA 1
ATOM 882 C C . ARG A 1 111 ? 8.279 -8.484 -13.670 1.00 96.69 111 ARG A C 1
ATOM 884 O O . ARG A 1 111 ? 9.360 -8.351 -14.241 1.00 96.69 111 ARG A O 1
ATOM 891 N N . ARG A 1 112 ? 7.241 -7.669 -13.876 1.00 95.25 112 ARG A N 1
ATOM 892 C CA . ARG A 1 112 ? 7.283 -6.501 -14.761 1.00 95.25 112 ARG A CA 1
ATOM 893 C C . ARG A 1 112 ? 8.295 -5.476 -14.249 1.00 95.25 112 ARG A C 1
ATOM 895 O O . ARG A 1 112 ? 9.154 -5.072 -15.024 1.00 95.25 112 ARG A O 1
ATOM 902 N N . LEU A 1 113 ? 8.246 -5.153 -12.954 1.00 96.12 113 LEU A N 1
ATOM 903 C CA . LEU A 1 113 ? 9.210 -4.270 -12.285 1.00 96.12 113 LEU A CA 1
ATOM 904 C C . LEU A 1 113 ? 10.649 -4.767 -12.462 1.00 96.12 113 LEU A C 1
ATOM 906 O O . LEU A 1 113 ? 11.514 -4.004 -12.877 1.00 96.12 113 LEU A O 1
ATOM 910 N N . ARG A 1 114 ? 10.890 -6.066 -12.239 1.00 95.19 114 ARG A N 1
ATOM 911 C CA . ARG A 1 114 ? 12.228 -6.672 -12.349 1.00 95.19 114 ARG A CA 1
ATOM 912 C C . ARG A 1 114 ? 12.799 -6.641 -13.769 1.00 95.19 114 ARG A C 1
ATOM 914 O O . ARG A 1 114 ? 14.010 -6.572 -13.940 1.00 95.19 114 ARG A O 1
ATOM 921 N N . ARG A 1 115 ? 11.941 -6.762 -14.787 1.00 94.31 115 ARG A N 1
ATOM 922 C CA . ARG A 1 115 ? 12.340 -6.816 -16.207 1.00 94.31 115 ARG A CA 1
ATOM 923 C C . ARG A 1 115 ? 12.406 -5.444 -16.874 1.00 94.31 115 ARG A C 1
ATOM 925 O O . ARG A 1 115 ? 12.862 -5.358 -18.011 1.00 94.31 115 ARG A O 1
ATOM 932 N N . ALA A 1 116 ? 11.912 -4.390 -16.228 1.00 91.50 116 ALA A N 1
ATOM 933 C CA . ALA A 1 116 ? 11.946 -3.057 -16.805 1.00 91.50 116 ALA A CA 1
ATOM 934 C C . ALA A 1 116 ? 13.400 -2.562 -16.881 1.00 91.50 116 ALA A C 1
ATOM 936 O O . ALA A 1 116 ? 14.123 -2.599 -15.887 1.00 91.50 116 ALA A O 1
ATOM 937 N N . ARG A 1 117 ? 13.828 -2.092 -18.063 1.00 86.56 117 ARG A N 1
ATOM 938 C CA . ARG A 1 117 ? 15.220 -1.684 -18.342 1.00 86.56 117 ARG A CA 1
ATOM 939 C C . ARG A 1 117 ? 15.747 -0.669 -17.320 1.00 86.56 117 ARG A C 1
ATOM 941 O O . ARG A 1 117 ? 16.849 -0.836 -16.809 1.00 86.56 117 ARG A O 1
ATOM 948 N N . ASN A 1 118 ? 14.909 0.307 -16.974 1.00 86.25 118 ASN A N 1
ATOM 949 C CA . ASN A 1 118 ? 15.180 1.337 -15.970 1.00 86.25 118 ASN A CA 1
ATOM 950 C C . ASN A 1 118 ? 14.314 1.149 -14.712 1.00 86.25 118 ASN A C 1
ATOM 952 O O . ASN A 1 118 ? 14.037 2.101 -13.995 1.00 86.25 118 ASN A O 1
ATOM 956 N N . GLY A 1 119 ? 13.862 -0.083 -14.453 1.00 90.12 119 GLY A N 1
ATOM 957 C CA . GLY A 1 119 ? 13.059 -0.404 -13.278 1.00 90.12 119 GLY A CA 1
ATOM 958 C C . GLY A 1 119 ? 13.846 -0.271 -11.973 1.00 90.12 119 GLY A C 1
ATOM 959 O O . GLY A 1 119 ? 15.089 -0.233 -11.998 1.00 90.12 119 GLY A O 1
ATOM 960 N N . PRO A 1 120 ? 13.138 -0.244 -10.832 1.00 95.94 120 PRO A N 1
ATOM 961 C CA . PRO A 1 120 ? 13.780 -0.194 -9.532 1.00 95.94 120 PRO A CA 1
ATOM 962 C C . PRO A 1 120 ? 14.631 -1.445 -9.285 1.00 95.94 120 PRO A C 1
ATOM 964 O O . PRO A 1 120 ? 14.322 -2.530 -9.774 1.00 95.94 120 PRO A O 1
ATOM 967 N N . VAL A 1 121 ? 15.702 -1.292 -8.513 1.00 96.81 121 VAL A N 1
ATOM 968 C CA . VAL A 1 121 ? 16.536 -2.386 -7.987 1.00 96.81 121 VAL A CA 1
ATOM 969 C C . VAL A 1 121 ? 16.246 -2.658 -6.511 1.00 96.81 121 VAL A C 1
ATOM 971 O O . VAL A 1 121 ? 16.508 -3.752 -6.021 1.00 96.81 121 VAL A O 1
ATOM 974 N N . GLU A 1 122 ? 15.647 -1.688 -5.820 1.00 97.75 122 GLU A N 1
ATOM 975 C CA . GLU A 1 122 ? 15.220 -1.775 -4.426 1.00 97.75 122 GLU A CA 1
ATOM 976 C C . GLU A 1 122 ? 13.813 -1.193 -4.298 1.00 97.75 122 GLU A C 1
ATOM 978 O O . GLU A 1 122 ? 13.523 -0.131 -4.850 1.00 97.75 122 GLU A O 1
ATOM 983 N N . ILE A 1 123 ? 12.939 -1.886 -3.567 1.00 98.25 123 ILE A N 1
ATOM 984 C CA . ILE A 1 123 ? 11.572 -1.434 -3.310 1.00 98.25 123 ILE A CA 1
ATOM 985 C C . ILE A 1 123 ? 11.311 -1.502 -1.807 1.00 98.25 123 ILE A C 1
ATOM 987 O O . ILE A 1 123 ? 11.337 -2.586 -1.221 1.00 98.25 123 ILE A O 1
ATOM 991 N N . THR A 1 124 ? 11.023 -0.355 -1.194 1.00 97.56 124 THR A N 1
ATOM 992 C CA . THR A 1 124 ? 10.676 -0.253 0.229 1.00 97.56 124 THR A CA 1
ATOM 993 C C . THR A 1 124 ? 9.204 0.103 0.386 1.00 97.56 124 THR A C 1
ATOM 995 O O . THR A 1 124 ? 8.766 1.188 0.017 1.00 97.56 124 THR A O 1
ATOM 998 N N . LEU A 1 125 ? 8.422 -0.805 0.966 1.00 97.62 125 LEU A N 1
ATOM 999 C CA . LEU A 1 125 ? 6.992 -0.598 1.183 1.00 97.62 125 LEU A CA 1
ATOM 1000 C C . LEU A 1 125 ? 6.717 -0.424 2.672 1.00 97.62 125 LEU A C 1
ATOM 1002 O O . LEU A 1 125 ? 6.921 -1.353 3.456 1.00 97.62 125 LEU A O 1
ATOM 1006 N N . ALA A 1 126 ? 6.230 0.754 3.052 1.00 95.00 126 ALA A N 1
ATOM 1007 C CA . ALA A 1 126 ? 5.815 1.054 4.412 1.00 95.00 126 ALA A CA 1
ATOM 1008 C C . ALA A 1 126 ? 4.746 2.164 4.430 1.00 95.00 126 ALA A C 1
ATOM 1010 O O . ALA A 1 126 ? 4.782 3.038 3.567 1.00 95.00 126 ALA A O 1
ATOM 1011 N N . PRO A 1 127 ? 3.833 2.152 5.418 1.00 94.31 127 PRO A N 1
ATOM 1012 C CA . PRO A 1 127 ? 3.545 1.034 6.321 1.00 94.31 127 PRO A CA 1
ATOM 1013 C C . PRO A 1 127 ? 2.681 -0.035 5.630 1.00 94.31 127 PRO A C 1
ATOM 1015 O O . PRO A 1 127 ? 1.708 0.291 4.962 1.00 94.31 127 PRO A O 1
ATOM 1018 N N . VAL A 1 128 ? 2.989 -1.327 5.815 1.00 95.12 128 VAL A N 1
ATOM 1019 C CA . VAL A 1 128 ? 2.200 -2.434 5.232 1.00 95.12 128 VAL A CA 1
ATOM 1020 C C . VAL A 1 128 ? 1.523 -3.252 6.335 1.00 95.12 128 VAL A C 1
ATOM 1022 O O . VAL A 1 128 ? 2.213 -3.802 7.201 1.00 95.12 128 VAL A O 1
ATOM 1025 N N . PRO A 1 129 ? 0.189 -3.412 6.309 1.00 93.06 129 PRO A N 1
ATOM 1026 C CA . PRO A 1 129 ? -0.531 -4.110 7.361 1.00 93.06 129 PRO A CA 1
ATOM 1027 C C . PRO A 1 129 ? -0.195 -5.608 7.410 1.00 93.06 129 PRO A C 1
ATOM 1029 O O . PRO A 1 129 ? -0.050 -6.318 6.405 1.00 93.06 129 PRO A O 1
ATOM 1032 N N . ARG A 1 130 ? -0.072 -6.113 8.642 1.00 92.06 130 ARG A N 1
ATOM 1033 C CA . ARG A 1 130 ? 0.096 -7.546 8.930 1.00 92.06 130 ARG A CA 1
ATOM 1034 C C . ARG A 1 130 ? -1.239 -8.257 9.149 1.00 92.06 130 ARG A C 1
ATOM 1036 O O . ARG A 1 130 ? -1.363 -9.402 8.722 1.00 92.06 130 ARG A O 1
ATOM 1043 N N . LYS A 1 131 ? -2.202 -7.596 9.802 1.00 89.00 131 LYS A N 1
ATOM 1044 C CA . LYS A 1 131 ? -3.463 -8.188 10.292 1.00 89.00 131 LYS A CA 1
ATOM 1045 C C . LYS A 1 131 ? -4.319 -8.801 9.178 1.00 89.00 131 LYS A C 1
ATOM 1047 O O . LYS A 1 131 ? -4.842 -9.890 9.357 1.00 89.00 131 LYS A O 1
ATOM 1052 N N . ASP A 1 132 ? -4.397 -8.146 8.023 1.00 90.12 132 ASP A N 1
ATOM 1053 C CA . ASP A 1 132 ? -5.152 -8.603 6.841 1.00 90.12 132 ASP A CA 1
ATOM 1054 C C . ASP A 1 132 ? -4.326 -9.489 5.882 1.00 90.12 132 ASP A C 1
ATOM 1056 O O . ASP A 1 132 ? -4.749 -9.832 4.777 1.00 90.12 132 ASP A O 1
ATOM 1060 N N . GLY A 1 133 ? -3.099 -9.844 6.272 1.00 93.81 133 GLY A N 1
ATOM 1061 C CA . GLY A 1 133 ? -2.208 -10.676 5.475 1.00 93.81 133 GLY A CA 1
ATOM 1062 C C . GLY A 1 133 ? -1.568 -9.987 4.265 1.00 93.81 133 GLY A C 1
ATOM 1063 O O . GLY A 1 133 ? -0.852 -10.674 3.530 1.00 93.81 133 GLY A O 1
ATOM 1064 N N . THR A 1 134 ? -1.764 -8.682 4.040 1.00 95.38 134 THR A N 1
ATOM 1065 C CA . THR A 1 134 ? -1.186 -7.942 2.896 1.00 95.38 134 THR A CA 1
ATOM 1066 C C . THR A 1 134 ? 0.331 -8.089 2.841 1.00 95.38 134 THR A C 1
ATOM 1068 O O . THR A 1 134 ? 0.879 -8.498 1.819 1.00 95.38 134 THR A O 1
ATOM 1071 N N . SER A 1 135 ? 1.025 -7.877 3.965 1.00 95.94 135 SER A N 1
ATOM 1072 C CA . SER A 1 135 ? 2.486 -8.047 4.023 1.00 95.94 135 SER A CA 1
ATOM 1073 C C . SER A 1 135 ? 2.962 -9.463 3.668 1.00 95.94 135 SER A C 1
ATOM 1075 O O . SER A 1 135 ? 4.040 -9.627 3.098 1.00 95.94 135 SER A O 1
ATOM 1077 N N . LYS A 1 136 ? 2.179 -10.506 3.991 1.00 96.69 136 LYS A N 1
ATOM 1078 C CA . LYS A 1 136 ? 2.494 -11.897 3.621 1.00 96.69 136 LYS A CA 1
ATOM 1079 C C . LYS A 1 136 ? 2.309 -12.109 2.117 1.00 96.69 136 LYS A C 1
ATOM 1081 O O . LYS A 1 136 ? 3.160 -12.740 1.497 1.00 96.69 136 LYS A O 1
ATOM 1086 N N . LEU A 1 137 ? 1.228 -11.571 1.553 1.00 97.69 137 LEU A N 1
ATOM 1087 C CA . LEU A 1 137 ? 0.923 -11.667 0.127 1.00 97.69 137 LEU A CA 1
ATOM 1088 C C . LEU A 1 137 ? 2.000 -10.990 -0.726 1.00 97.69 137 LEU A C 1
ATOM 1090 O O . LEU A 1 137 ? 2.547 -11.634 -1.615 1.00 97.69 137 LEU A O 1
ATOM 1094 N N . ILE A 1 138 ? 2.349 -9.738 -0.414 1.00 98.06 138 ILE A N 1
ATOM 1095 C CA . ILE A 1 138 ? 3.388 -8.993 -1.140 1.00 98.06 138 ILE A CA 1
ATOM 1096 C C . ILE A 1 138 ? 4.713 -9.753 -1.094 1.00 98.06 138 ILE A C 1
ATOM 1098 O O . ILE A 1 138 ? 5.293 -10.034 -2.140 1.00 98.06 138 ILE A O 1
ATOM 1102 N N . ARG A 1 139 ? 5.169 -10.154 0.102 1.00 97.81 139 ARG A N 1
ATOM 1103 C CA . ARG A 1 139 ? 6.426 -10.904 0.252 1.00 97.81 139 ARG A CA 1
ATOM 1104 C C . ARG A 1 139 ? 6.426 -12.180 -0.593 1.00 97.81 139 ARG A C 1
ATOM 1106 O O . ARG A 1 139 ? 7.423 -12.472 -1.243 1.00 97.81 139 ARG A O 1
ATOM 1113 N N . SER A 1 140 ? 5.333 -12.942 -0.565 1.00 98.06 140 SER A N 1
ATOM 1114 C CA . SER A 1 140 ? 5.216 -14.195 -1.319 1.00 98.06 140 SER A CA 1
ATOM 1115 C C . SER A 1 140 ? 5.273 -13.953 -2.830 1.00 98.06 140 SER A C 1
ATOM 1117 O O . SER A 1 140 ? 6.047 -14.604 -3.533 1.00 98.06 140 SER A O 1
ATOM 1119 N N . ALA A 1 141 ? 4.529 -12.962 -3.326 1.00 98.06 141 ALA A N 1
ATOM 1120 C CA . ALA A 1 141 ? 4.490 -12.623 -4.743 1.00 98.06 141 ALA A CA 1
ATOM 1121 C C . ALA A 1 141 ? 5.845 -12.115 -5.268 1.00 98.06 141 ALA A C 1
ATOM 1123 O O . ALA A 1 141 ? 6.316 -12.575 -6.310 1.00 98.06 141 ALA A O 1
ATOM 1124 N N . PHE A 1 142 ? 6.507 -11.219 -4.529 1.00 98.31 142 PHE A N 1
ATOM 1125 C CA . PHE A 1 142 ? 7.824 -10.696 -4.900 1.00 98.31 142 PHE A CA 1
ATOM 1126 C C . PHE A 1 142 ? 8.897 -11.794 -4.881 1.00 98.31 142 PHE A C 1
ATOM 1128 O O . PHE A 1 142 ? 9.657 -11.917 -5.845 1.00 98.31 142 PHE A O 1
ATOM 1135 N N . ALA A 1 143 ? 8.893 -12.673 -3.873 1.00 98.25 143 ALA A N 1
ATOM 1136 C CA . ALA A 1 143 ? 9.786 -13.831 -3.834 1.00 98.25 143 ALA A CA 1
ATOM 1137 C C . ALA A 1 143 ? 9.580 -14.761 -5.046 1.00 98.25 143 ALA A C 1
ATOM 1139 O O . ALA A 1 143 ? 10.543 -15.109 -5.728 1.00 98.25 143 ALA A O 1
ATOM 1140 N N . LYS A 1 144 ? 8.327 -15.091 -5.394 1.00 98.19 144 LYS A N 1
ATOM 1141 C CA . LYS A 1 144 ? 7.983 -15.904 -6.583 1.00 98.19 144 LYS A CA 1
ATOM 1142 C C . LYS A 1 144 ? 8.327 -15.224 -7.920 1.00 98.19 144 LYS A C 1
ATOM 1144 O O . LYS A 1 144 ? 8.454 -15.895 -8.947 1.00 98.19 144 LYS A O 1
ATOM 1149 N N . ALA A 1 145 ? 8.482 -13.902 -7.933 1.00 97.38 145 ALA A N 1
ATOM 1150 C CA . ALA A 1 145 ? 8.971 -13.136 -9.081 1.00 97.38 145 ALA A CA 1
ATOM 1151 C C . ALA A 1 145 ? 10.514 -13.056 -9.156 1.00 97.38 145 ALA A C 1
ATOM 1153 O O . ALA A 1 145 ? 11.065 -12.559 -10.146 1.00 97.38 145 ALA A O 1
ATOM 1154 N N . GLY A 1 146 ? 11.212 -13.595 -8.152 1.00 97.75 146 GLY A N 1
ATOM 1155 C CA . GLY A 1 146 ? 12.670 -13.641 -8.064 1.00 97.75 146 GLY A CA 1
ATOM 1156 C C . GLY A 1 146 ? 13.298 -12.422 -7.389 1.00 97.75 146 GLY A C 1
ATOM 1157 O O . GLY A 1 146 ? 14.458 -12.129 -7.662 1.00 97.75 146 GLY A O 1
ATOM 1158 N N . TRP A 1 147 ? 12.547 -11.707 -6.548 1.00 98.25 147 TRP A N 1
ATOM 1159 C CA . TRP A 1 147 ? 13.086 -10.665 -5.674 1.00 98.25 147 TRP A CA 1
ATOM 1160 C C . TRP A 1 147 ? 13.507 -11.240 -4.325 1.00 98.25 147 TRP A C 1
ATOM 1162 O O . TRP A 1 147 ? 12.742 -11.969 -3.684 1.00 98.25 147 TRP A O 1
ATOM 1172 N N . THR A 1 148 ? 14.662 -10.816 -3.820 1.00 98.12 148 THR A N 1
ATOM 1173 C CA . THR A 1 148 ? 15.004 -11.005 -2.407 1.00 98.12 148 THR A CA 1
ATOM 1174 C C . THR A 1 148 ? 14.055 -10.162 -1.558 1.00 98.12 148 THR A C 1
ATOM 1176 O O . THR A 1 148 ? 14.064 -8.939 -1.637 1.00 98.12 148 THR A O 1
ATOM 1179 N N . SER A 1 149 ? 13.196 -10.819 -0.774 1.00 96.00 149 SER A N 1
ATOM 1180 C CA . SER A 1 149 ? 12.077 -10.163 -0.086 1.00 96.00 149 SER A CA 1
ATOM 1181 C C . SER A 1 149 ? 12.192 -10.309 1.428 1.00 96.00 149 SER A C 1
ATOM 1183 O O . SER A 1 149 ? 12.072 -11.413 1.965 1.00 96.00 149 SER A O 1
ATOM 1185 N N . LEU A 1 150 ? 12.364 -9.186 2.123 1.00 95.50 150 LEU A N 1
ATOM 1186 C CA . LEU A 1 150 ? 12.451 -9.118 3.581 1.00 95.50 150 LEU A CA 1
ATOM 1187 C C . LEU A 1 150 ? 11.199 -8.457 4.163 1.00 95.50 150 LEU A C 1
ATOM 1189 O O . LEU A 1 150 ? 10.563 -7.616 3.536 1.00 95.50 150 LEU A O 1
ATOM 1193 N N . ARG A 1 151 ? 10.833 -8.853 5.384 1.00 94.50 151 ARG A N 1
ATOM 1194 C CA . ARG A 1 151 ? 9.735 -8.240 6.137 1.00 94.50 151 ARG A CA 1
ATOM 1195 C C . ARG A 1 151 ? 10.134 -8.134 7.599 1.00 94.50 151 ARG A C 1
ATOM 1197 O O . ARG A 1 151 ? 10.347 -9.164 8.232 1.00 94.50 151 ARG A O 1
ATOM 1204 N N . HIS A 1 152 ? 10.129 -6.921 8.132 1.00 92.69 152 HIS A N 1
ATOM 1205 C CA . HIS A 1 152 ? 10.282 -6.648 9.557 1.00 92.69 152 HIS A CA 1
ATOM 1206 C C . HIS A 1 152 ? 9.107 -5.788 10.046 1.00 92.69 152 HIS A C 1
ATOM 1208 O O . HIS A 1 152 ? 8.416 -5.160 9.245 1.00 92.69 152 HIS A O 1
ATOM 1214 N N . GLN A 1 153 ? 8.833 -5.815 11.348 1.00 90.56 153 GLN A N 1
ATOM 1215 C CA 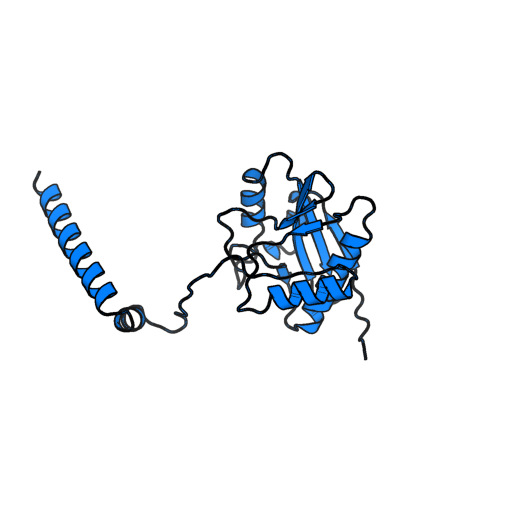. GLN A 1 153 ? 7.822 -4.955 11.960 1.00 90.56 153 GLN A CA 1
ATOM 1216 C C . GLN A 1 153 ? 8.473 -3.624 12.341 1.00 90.56 153 GLN A C 1
ATOM 1218 O O . GLN A 1 153 ? 9.476 -3.636 13.047 1.00 90.56 153 GLN A O 1
ATOM 1223 N N . SER A 1 154 ? 7.911 -2.505 11.880 1.00 85.88 154 SER A N 1
ATOM 1224 C CA . SER A 1 154 ? 8.416 -1.154 12.172 1.00 85.88 154 SER A CA 1
ATOM 1225 C C . SER A 1 154 ? 7.507 -0.348 13.106 1.00 85.88 154 SER A C 1
ATOM 1227 O O . SER A 1 154 ? 7.984 0.533 13.812 1.00 85.88 154 SER A O 1
ATOM 1229 N N . SER A 1 155 ? 6.206 -0.648 13.146 1.00 83.19 155 SER A N 1
ATOM 1230 C CA . SER A 1 155 ? 5.232 0.043 13.996 1.00 83.19 155 SER A CA 1
ATOM 1231 C C . SER A 1 155 ? 4.082 -0.877 14.424 1.00 83.19 155 SER A C 1
ATOM 1233 O O . SER A 1 155 ? 3.930 -2.000 13.924 1.00 83.19 155 SER A O 1
ATOM 1235 N N . THR A 1 156 ? 3.273 -0.401 15.373 1.00 82.94 156 THR A N 1
ATOM 1236 C CA . THR A 1 156 ? 2.061 -1.079 15.850 1.00 82.94 156 THR A CA 1
ATOM 1237 C C . THR A 1 156 ? 0.894 -0.099 15.827 1.00 82.94 156 THR A C 1
ATOM 1239 O O . THR A 1 156 ? 0.984 0.989 16.386 1.00 82.94 156 THR A O 1
ATOM 1242 N N . SER A 1 157 ? -0.215 -0.501 15.208 1.00 80.81 157 SER A N 1
ATOM 1243 C CA . SER A 1 157 ? -1.477 0.243 15.217 1.00 80.81 157 SER A CA 1
ATOM 1244 C C . SER A 1 157 ? -2.480 -0.420 16.162 1.00 80.81 157 SER A C 1
ATOM 1246 O O . SER A 1 157 ? -2.725 -1.626 16.049 1.00 80.81 157 SER A O 1
ATOM 1248 N N . TRP A 1 158 ? -3.123 0.363 17.024 1.00 82.19 158 TRP A N 1
ATOM 1249 C CA . TRP A 1 158 ? -4.233 -0.105 17.855 1.00 82.19 158 TRP A CA 1
ATOM 1250 C C . TRP A 1 158 ? -5.546 0.104 17.105 1.00 82.19 158 TRP A C 1
ATOM 1252 O O . TRP A 1 158 ? -5.859 1.213 16.686 1.00 82.19 158 TRP A O 1
ATOM 1262 N N . THR A 1 159 ? -6.300 -0.975 16.903 1.00 82.94 159 THR A N 1
ATOM 1263 C CA . THR A 1 159 ? -7.593 -0.936 16.204 1.00 82.94 159 THR A CA 1
ATOM 1264 C C . THR A 1 159 ? -8.665 -1.531 17.097 1.00 82.94 159 THR A C 1
ATOM 1266 O O . THR A 1 159 ? -8.407 -2.499 17.811 1.00 82.94 159 THR A O 1
ATOM 1269 N N . ILE A 1 160 ? -9.865 -0.962 17.044 1.00 85.69 160 ILE A N 1
ATOM 1270 C CA . ILE A 1 160 ? -11.027 -1.440 17.788 1.00 85.69 160 ILE A CA 1
ATOM 1271 C C . ILE A 1 160 ? -12.100 -1.787 16.764 1.00 85.69 160 ILE A C 1
ATOM 1273 O O . ILE A 1 160 ? -12.467 -0.944 15.952 1.00 85.69 160 ILE A O 1
ATOM 1277 N N . ALA A 1 161 ? -12.579 -3.029 16.792 1.00 85.38 161 ALA A N 1
ATOM 1278 C CA . ALA A 1 161 ? -13.720 -3.433 15.982 1.00 85.38 161 ALA A CA 1
ATOM 1279 C C . ALA A 1 161 ? -14.999 -2.864 16.607 1.00 85.38 161 ALA A C 1
ATOM 1281 O O . ALA A 1 161 ? -15.291 -3.123 17.778 1.00 85.38 161 ALA A O 1
ATOM 1282 N N . VAL A 1 162 ? -15.723 -2.064 15.829 1.00 88.38 162 VAL A N 1
ATOM 1283 C CA . VAL A 1 162 ? -16.975 -1.414 16.246 1.00 88.38 162 VAL A CA 1
ATOM 1284 C C . VAL A 1 162 ? -18.173 -1.858 15.409 1.00 88.38 162 VAL A C 1
ATOM 1286 O O . VAL A 1 162 ? -19.287 -1.416 15.669 1.00 88.38 162 VAL A O 1
ATOM 1289 N N . ASP A 1 163 ? -17.959 -2.743 14.433 1.00 85.94 163 ASP A N 1
ATOM 1290 C CA . ASP A 1 163 ? -19.017 -3.247 13.562 1.00 85.94 163 ASP A CA 1
ATOM 1291 C C . ASP A 1 163 ? -20.138 -3.886 14.390 1.00 85.94 163 ASP A C 1
ATOM 1293 O O . ASP A 1 163 ? -19.891 -4.705 15.278 1.00 85.94 163 ASP A O 1
ATOM 1297 N N . GLY A 1 164 ? -21.376 -3.464 14.121 1.00 88.69 164 GLY A N 1
ATOM 1298 C CA . GLY A 1 164 ? -22.566 -3.932 14.834 1.00 88.69 164 GLY A CA 1
ATOM 1299 C C . GLY A 1 164 ? -22.714 -3.428 16.276 1.00 88.69 164 GLY A C 1
ATOM 1300 O O . GLY A 1 164 ? -23.633 -3.869 16.961 1.00 88.69 164 GLY A O 1
ATOM 1301 N N . LYS A 1 165 ? -21.854 -2.518 16.760 1.00 91.12 165 LYS A N 1
ATOM 1302 C CA . LYS A 1 165 ? -21.955 -1.956 18.118 1.00 91.12 165 LYS A CA 1
ATOM 1303 C C . LYS A 1 165 ? -22.646 -0.598 18.113 1.00 91.12 165 LYS A C 1
ATOM 1305 O O . LYS A 1 165 ? -22.280 0.290 17.345 1.00 91.12 165 LYS A O 1
ATOM 1310 N N . SER A 1 166 ? -23.594 -0.407 19.031 1.00 93.56 166 SER A N 1
ATOM 1311 C CA . SER A 1 166 ? -24.064 0.937 19.367 1.00 93.56 166 SER A CA 1
ATOM 1312 C C . SER A 1 166 ? -22.950 1.717 20.072 1.00 93.56 166 SER A C 1
ATOM 1314 O O . SER A 1 166 ? -22.029 1.132 20.659 1.00 93.56 166 SER A O 1
ATOM 1316 N N . PHE A 1 167 ? -23.043 3.047 20.044 1.00 91.81 167 PHE A N 1
ATOM 1317 C CA . PHE A 1 167 ? -22.121 3.895 20.795 1.00 91.81 167 PHE A CA 1
ATOM 1318 C C . PHE A 1 167 ? -22.138 3.564 22.295 1.00 91.81 167 PHE A C 1
ATOM 1320 O O . PHE A 1 167 ? -21.076 3.484 22.909 1.00 91.81 167 PHE A O 1
ATOM 1327 N N . ASP A 1 168 ? -23.315 3.294 22.866 1.00 93.06 168 ASP A N 1
ATOM 1328 C CA . ASP A 1 168 ? -23.4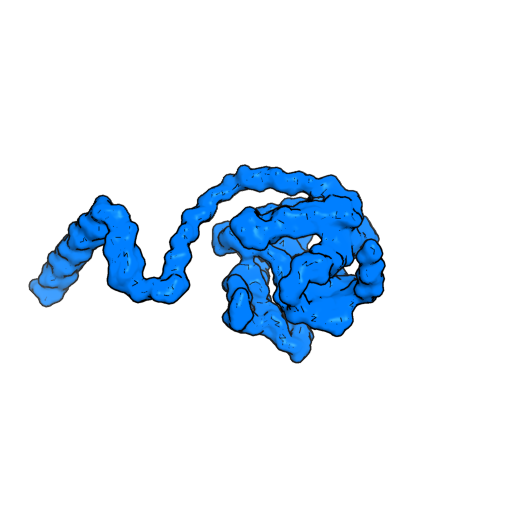58 2.976 24.289 1.00 93.06 168 ASP A CA 1
ATOM 1329 C C . ASP A 1 168 ? -22.735 1.680 24.658 1.00 93.06 168 ASP A C 1
ATOM 1331 O O . ASP A 1 168 ? -21.958 1.656 25.614 1.00 93.06 168 ASP A O 1
ATOM 1335 N N . THR A 1 169 ? -22.915 0.618 23.864 1.00 92.12 169 THR A N 1
ATOM 1336 C CA . THR A 1 169 ? -22.200 -0.651 24.058 1.00 92.12 169 THR A CA 1
ATOM 1337 C C . THR A 1 169 ? -20.693 -0.450 23.914 1.00 92.12 169 THR A C 1
ATOM 1339 O O . THR A 1 169 ? -19.920 -0.886 24.767 1.00 92.12 169 THR A O 1
ATOM 1342 N N . PHE A 1 170 ? -20.263 0.270 22.873 1.00 92.12 170 PHE A N 1
ATOM 1343 C CA . PHE A 1 170 ? -18.857 0.617 22.672 1.00 92.12 170 PHE A CA 1
ATOM 1344 C C . PHE A 1 170 ? -18.266 1.368 23.874 1.00 92.12 170 PHE A C 1
ATOM 1346 O O . PHE A 1 170 ? -17.138 1.079 24.285 1.00 92.12 170 PHE A O 1
ATOM 1353 N N . TRP A 1 171 ? -19.008 2.330 24.429 1.00 93.19 171 TRP A N 1
ATOM 1354 C CA . TRP A 1 171 ? -18.546 3.173 25.523 1.00 93.19 171 TRP A CA 1
ATOM 1355 C C . TRP A 1 171 ? -18.479 2.409 26.845 1.00 93.19 171 TRP A C 1
ATOM 1357 O O . TRP A 1 171 ? -17.482 2.523 27.556 1.00 93.19 171 TRP A O 1
ATOM 1367 N N . GLN A 1 172 ? -19.477 1.575 27.153 1.00 91.81 172 GLN A N 1
ATOM 1368 C CA . GLN A 1 172 ? -19.510 0.763 28.377 1.00 91.81 172 GLN A CA 1
ATOM 1369 C C . GLN A 1 172 ? -18.334 -0.219 28.475 1.00 91.81 172 GLN A C 1
ATOM 1371 O O . GLN A 1 172 ? -17.780 -0.401 29.559 1.00 91.81 172 GLN A O 1
ATOM 1376 N N . GLU A 1 173 ? -17.889 -0.782 27.348 1.00 91.75 173 GLU A N 1
ATOM 1377 C CA . GLU A 1 173 ? -16.715 -1.664 27.271 1.00 91.75 173 GLU A CA 1
ATOM 1378 C C . GLU A 1 173 ? -15.379 -0.944 27.530 1.00 91.75 173 GLU A C 1
ATOM 1380 O O . GLU A 1 173 ? -14.324 -1.581 27.580 1.00 91.75 173 GLU A O 1
ATOM 1385 N N . ARG A 1 174 ? -15.353 0.392 27.608 1.00 93.00 174 ARG A N 1
ATOM 1386 C CA . ARG A 1 174 ? -14.104 1.126 27.835 1.00 93.00 174 ARG A CA 1
ATOM 1387 C C . ARG A 1 174 ? -13.636 1.010 29.286 1.00 93.00 174 ARG A C 1
ATOM 1389 O O . ARG A 1 174 ? -14.461 1.066 30.206 1.00 93.00 174 ARG A O 1
ATOM 1396 N N . PRO A 1 175 ? -12.306 0.935 29.511 1.00 94.31 175 PRO A N 1
ATOM 1397 C CA . PRO A 1 175 ? -11.739 0.947 30.854 1.00 94.31 175 PRO A CA 1
ATOM 1398 C C . PRO A 1 175 ? -12.308 2.094 31.692 1.00 94.31 175 PRO A C 1
ATOM 1400 O O . PRO A 1 175 ? -12.426 3.221 31.203 1.00 94.31 175 PRO A O 1
ATOM 1403 N N . GLY A 1 176 ? -12.626 1.829 32.964 1.00 94.06 176 GLY A N 1
ATOM 1404 C CA . GLY A 1 176 ? -13.225 2.830 33.859 1.00 94.06 176 GLY A CA 1
ATOM 1405 C C . GLY A 1 176 ? -12.405 4.122 33.943 1.00 94.06 176 GLY A C 1
ATOM 1406 O O . GLY A 1 176 ? -12.963 5.214 33.963 1.00 94.06 176 GLY A O 1
ATOM 1407 N N . GLN A 1 177 ? -11.075 4.013 33.867 1.00 93.94 177 GLN A N 1
ATOM 1408 C CA . GLN A 1 177 ? -10.171 5.164 33.828 1.00 93.94 177 GLN A CA 1
ATOM 1409 C C . GLN A 1 177 ? -10.406 6.082 32.614 1.00 93.94 177 GLN A C 1
ATOM 1411 O O . GLN A 1 177 ? -10.360 7.308 32.758 1.00 93.94 177 GLN A O 1
ATOM 1416 N N . LEU A 1 178 ? -10.681 5.517 31.431 1.00 93.69 178 LEU A N 1
ATOM 1417 C CA . LEU A 1 178 ? -10.969 6.297 30.224 1.00 93.69 178 LEU A CA 1
ATOM 1418 C C . LEU A 1 178 ? -12.302 7.039 30.372 1.00 93.69 178 LEU A C 1
ATOM 1420 O O . LEU A 1 178 ? -12.369 8.239 30.103 1.00 93.69 178 LEU A O 1
ATOM 1424 N N . ARG A 1 179 ? -13.330 6.344 30.874 1.00 94.31 179 ARG A N 1
ATOM 1425 C CA . ARG A 1 179 ? -14.662 6.922 31.099 1.00 94.31 179 ARG A CA 1
ATOM 1426 C C . ARG A 1 179 ? -14.625 8.061 32.121 1.00 94.31 179 ARG A C 1
ATOM 1428 O O . ARG A 1 179 ? -15.054 9.168 31.818 1.00 94.31 179 ARG A O 1
ATOM 1435 N N . ASN A 1 180 ? -13.972 7.851 33.264 1.00 95.56 180 ASN A N 1
ATOM 1436 C CA . ASN A 1 180 ? -13.819 8.882 34.296 1.00 95.56 180 ASN A CA 1
ATOM 1437 C C . ASN A 1 180 ? -13.056 10.116 33.783 1.00 95.56 180 ASN A C 1
ATOM 1439 O O . ASN A 1 180 ? -13.377 11.254 34.131 1.00 95.56 180 ASN A O 1
ATOM 1443 N N . THR A 1 181 ? -12.036 9.905 32.943 1.00 95.50 181 THR A N 1
ATOM 1444 C CA . THR A 1 181 ? -11.264 11.002 32.341 1.00 95.50 181 THR A CA 1
ATOM 1445 C C . THR A 1 181 ? -12.124 11.836 31.399 1.00 95.50 181 THR A C 1
ATOM 1447 O O . THR A 1 181 ? -12.077 13.068 31.466 1.00 95.50 181 THR A O 1
ATOM 1450 N N . HIS A 1 182 ? -12.922 11.175 30.559 1.00 94.44 182 HIS A N 1
ATOM 1451 C CA . HIS A 1 182 ? -13.897 11.827 29.693 1.00 94.44 182 HIS A CA 1
ATOM 1452 C C . HIS A 1 182 ? -14.903 12.654 30.504 1.00 94.44 182 HIS A C 1
ATOM 1454 O O . HIS A 1 182 ? -15.034 13.851 30.256 1.00 94.44 182 HIS A O 1
ATOM 1460 N N . ASP A 1 183 ? -15.532 12.073 31.527 1.00 93.06 183 ASP A N 1
ATOM 1461 C CA . ASP A 1 183 ? -16.574 12.751 32.312 1.00 93.06 183 ASP A CA 1
ATOM 1462 C C . ASP A 1 183 ? -16.025 13.974 33.056 1.00 93.06 183 ASP A C 1
ATOM 1464 O O . ASP A 1 183 ? -16.645 15.043 33.090 1.00 93.06 183 ASP A O 1
ATOM 1468 N N . ARG A 1 184 ? -14.798 13.865 33.581 1.00 95.31 184 ARG A N 1
ATOM 1469 C CA . ARG A 1 184 ? -14.087 14.996 34.184 1.00 95.31 184 ARG A CA 1
ATOM 1470 C C . ARG A 1 184 ? -13.839 16.113 33.169 1.00 95.31 184 ARG A C 1
ATOM 1472 O O . ARG A 1 184 ? -14.061 17.282 33.488 1.00 95.31 184 ARG A O 1
ATOM 1479 N N . LYS A 1 185 ? -13.368 15.781 31.963 1.00 94.06 185 LYS A N 1
ATOM 1480 C CA . LYS A 1 185 ? -13.114 16.763 30.894 1.00 94.06 185 LYS A CA 1
ATOM 1481 C C . LYS A 1 185 ? -14.407 17.424 30.424 1.00 94.06 185 LYS A C 1
ATOM 1483 O O . LYS A 1 185 ? -14.430 18.643 30.270 1.00 94.06 185 LYS A O 1
ATOM 1488 N N . LEU A 1 186 ? -15.483 16.654 30.299 1.00 93.88 186 LEU A N 1
ATOM 1489 C CA . LEU A 1 186 ? -16.804 17.157 29.945 1.00 93.88 186 LEU A CA 1
ATOM 1490 C C . LEU A 1 186 ? -17.334 18.143 30.995 1.00 93.88 186 LEU A C 1
ATOM 1492 O O . LEU A 1 186 ? -17.836 19.207 30.640 1.00 93.88 186 LEU A O 1
ATOM 1496 N N . LYS A 1 187 ? -17.164 17.842 32.290 1.00 93.44 187 LYS A N 1
ATOM 1497 C CA . LYS A 1 187 ? -17.546 18.747 33.387 1.00 93.44 187 LYS A CA 1
ATOM 1498 C C . LYS A 1 187 ? -16.780 20.073 33.346 1.00 93.44 187 LYS A C 1
ATOM 1500 O O . LYS A 1 187 ? -17.389 21.123 33.534 1.00 93.44 187 LYS A O 1
ATOM 1505 N N . ILE A 1 188 ? -15.469 20.034 33.092 1.00 92.50 188 ILE A N 1
ATOM 1506 C CA . ILE A 1 188 ? -14.637 21.244 32.957 1.00 92.50 188 ILE A CA 1
ATOM 1507 C C . ILE A 1 188 ? -15.101 22.078 31.761 1.00 92.50 188 ILE A C 1
ATOM 1509 O O . ILE A 1 188 ? -15.332 23.274 31.899 1.00 92.50 188 ILE A O 1
ATOM 1513 N N . TRP A 1 189 ? -15.287 21.444 30.605 1.00 92.88 189 TRP A N 1
ATOM 1514 C CA . TRP A 1 189 ? -15.707 22.142 29.396 1.00 92.88 189 TRP A CA 1
ATOM 1515 C C . TRP A 1 189 ? -17.094 22.787 29.535 1.00 92.88 189 TRP A C 1
ATOM 1517 O O . TRP A 1 189 ? -17.263 23.942 29.159 1.00 92.88 189 TRP A O 1
ATOM 1527 N N . ARG A 1 190 ? -18.063 22.094 30.154 1.00 90.62 190 ARG A N 1
ATOM 1528 C CA . ARG A 1 190 ? -19.397 22.654 30.444 1.00 90.62 190 ARG A CA 1
ATOM 1529 C C . ARG A 1 190 ? -19.323 23.869 31.371 1.00 90.62 190 ARG A C 1
ATOM 1531 O O . ARG A 1 190 ? -20.020 24.848 31.142 1.00 90.62 190 ARG A O 1
ATOM 1538 N N . ARG A 1 191 ? -18.469 23.815 32.399 1.00 88.62 191 ARG A N 1
ATOM 1539 C CA . ARG A 1 191 ? -18.248 24.945 33.312 1.00 88.62 191 ARG A CA 1
ATOM 1540 C C . ARG A 1 191 ? -17.675 26.157 32.576 1.00 88.62 191 ARG A C 1
ATOM 1542 O O . ARG A 1 191 ? -18.185 27.253 32.764 1.00 88.62 191 ARG A O 1
ATOM 1549 N N . ASN A 1 192 ? -16.649 25.951 31.751 1.00 86.94 192 ASN A N 1
ATOM 1550 C CA . ASN A 1 192 ? -15.998 27.034 31.013 1.00 86.94 192 ASN A CA 1
ATOM 1551 C C . ASN A 1 192 ? -16.961 27.684 30.014 1.00 86.94 192 ASN A C 1
ATOM 1553 O O . ASN A 1 192 ? 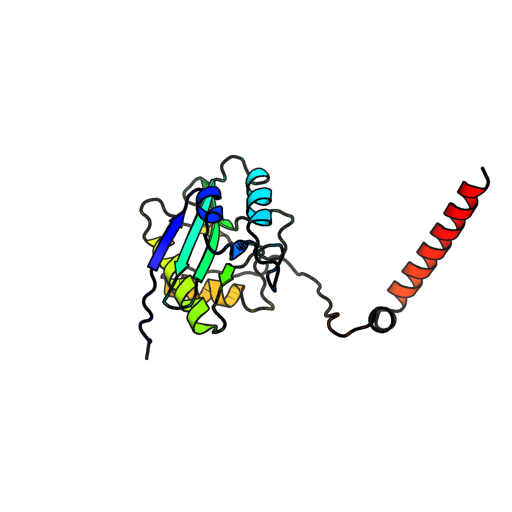-17.095 28.898 30.016 1.00 86.94 192 ASN A O 1
ATOM 1557 N N . ARG A 1 193 ? -17.722 26.882 29.259 1.00 82.44 193 ARG A N 1
ATOM 1558 C CA . ARG A 1 193 ? -18.718 27.408 28.318 1.00 82.44 193 ARG A CA 1
ATOM 1559 C C . ARG A 1 193 ? -19.787 28.265 29.008 1.00 82.44 193 ARG A C 1
ATOM 1561 O O . ARG A 1 193 ? -20.077 29.356 28.543 1.00 82.44 193 ARG A O 1
ATOM 1568 N N . ASN A 1 194 ? -20.318 27.816 30.146 1.00 76.25 194 ASN A N 1
ATOM 1569 C CA . ASN A 1 194 ? -21.296 28.601 30.911 1.00 76.25 194 ASN A CA 1
ATOM 1570 C C . ASN A 1 194 ? -20.703 29.876 31.540 1.00 76.25 194 ASN A C 1
ATOM 1572 O O . ASN A 1 194 ? -21.458 30.721 31.999 1.00 76.25 194 ASN A O 1
ATOM 1576 N N . SER A 1 195 ? -19.375 29.990 31.628 1.00 66.00 195 SER A N 1
ATOM 1577 C CA . SER A 1 195 ? -18.699 31.195 32.129 1.00 66.00 195 SER A CA 1
ATOM 1578 C C . SER A 1 195 ? -18.500 32.238 31.022 1.00 66.00 195 SER A C 1
ATOM 1580 O O . SER A 1 195 ? -18.455 33.427 31.322 1.00 66.00 195 SER A O 1
ATOM 1582 N N . ASP A 1 196 ? -18.400 31.792 29.766 1.00 62.16 196 ASP A N 1
ATOM 1583 C CA . ASP A 1 196 ? -18.236 32.652 28.589 1.00 62.16 196 ASP A CA 1
ATOM 1584 C C . ASP A 1 196 ? -19.574 33.256 28.115 1.00 62.16 196 ASP A C 1
ATOM 1586 O O . ASP A 1 196 ? -19.577 34.374 27.621 1.00 62.16 196 ASP A O 1
ATOM 1590 N N . ASP A 1 197 ? -20.710 32.583 28.349 1.00 58.12 197 ASP A N 1
ATOM 1591 C CA . ASP A 1 197 ? -22.073 33.093 28.062 1.00 58.12 197 ASP A CA 1
ATOM 1592 C C . ASP A 1 197 ? -22.575 34.162 29.066 1.00 58.12 197 ASP A C 1
ATOM 1594 O O . ASP A 1 197 ? -23.690 34.666 28.943 1.00 58.12 197 ASP A O 1
ATOM 1598 N N . VAL A 1 198 ? -21.786 34.490 30.097 1.00 55.97 198 VAL A N 1
ATOM 1599 C CA . VAL A 1 198 ? -22.142 35.453 31.166 1.00 55.97 198 VAL A CA 1
ATOM 1600 C C . VAL A 1 198 ? -21.320 36.755 31.056 1.00 55.97 198 VAL A C 1
ATOM 1602 O O . VAL A 1 198 ? -21.323 37.580 31.968 1.00 55.97 198 VAL A O 1
ATOM 1605 N N . ARG A 1 199 ? -20.617 36.969 29.937 1.00 44.44 199 ARG A N 1
ATOM 1606 C CA . ARG A 1 199 ? -19.912 38.220 29.602 1.00 44.44 199 ARG A CA 1
ATOM 1607 C C . ARG A 1 199 ? -20.504 38.871 28.364 1.00 44.44 199 ARG A C 1
ATOM 1609 O O . ARG A 1 199 ? -20.478 40.120 28.337 1.00 44.44 199 ARG A O 1
#

pLDDT: mean 87.5, std 13.04, range [31.59, 98.31]

Foldseek 3Di:
DPPPFDKDKDKDFDLVVVCPPVVLQQQDPPPDDPCSHSVNLVVLQVVDPPQWTWIKMKMDTDFKIKIFIWTQHPPLEIEGSDDPPRQAHAIHMDRDDDLVVVLVRLLNRLLCQVPDPSHHPYYYYPDHDPPVCRLVSNQVSNVSSVDPGDDDDDDDDDDDDCPPHDPVRVLVPDDPVVVVVVVVVVVVVVVVVVVVVVD

Secondary structure (DSSP, 8-state):
-------EEEEE--HHHHHT-TT-TTT--SS--GGGSHHHHHHHGGGS-TT-EEEEEEEE-SS-EEEEEEEEEGGGEEEES--TT-S----EEES---HHHHHHHHHHHHHHHHH-TT--SEEE--S--STTSHHHHHHHHHHHTT----------------TT--HHHHHHTS-HHHHHHHHHHHHHHHHHHHHHTT-